Protein AF-A0A225UNI3-F1 (afdb_monomer)

Radius of gyration: 50.31 Å; Cα contacts (8 Å, |Δi|>4): 43; chains: 1; bounding box: 111×48×131 Å

Sequence (234 aa):
GHGGLEVLLCFESLDTADLQDLNTFMGGDVADCLPTLRQCVAPTTLAAEVNSIVGQRELAALLSQFPLDRLAERMINSLSFIHRLLAKVRHLQAASVAESNGTLSSETLVARDNFDTMRREWTAMCRHWSQRVRTLKQDRIDSEDFLRQGHRDAEARHQARVTELTDQVAQLQAQLRDSEAVRQAAERRAEERVFDVNALVDFLMGNKPKINVMFNWMCLAALLHHFAKGTPIL

pLDDT: mean 71.0, std 16.94, range [28.78, 98.69]

Foldseek 3Di:
DPDDPPPDDPPVQQDPVLLVLVCVLLVHHCCLLPVPPPDPQPPVRLVVQCPDPVNVVVVVVVCVVPPPVRVVVVVSVVVVLSVVLSVLSVVLVVVVVVCVVDDDDPVSVVSVVVSVVSSVVVVVVSVVVSVVVVVVVVVVVVVVVVVVVVVVVVVVVVVVVVVVVVVVVVVVVVVVVVVVVVVVVVVVVVVVVQDDLVVVVCVVVVDDDPDPCVVVVVVVSVVVVCVSVVHDDD

Secondary structure (DSSP, 8-state):
----TTSS-------HHHHHHHHHHHTS-GGGTS--------HHHHHHHHTSHHHHHHHHHHHTTS-HHHHHHHHHHHHHHHHHHHHHHHHHHHHHHHHTTSPPPHHHHHHHHHHHHHHHHHHHHHHHHHHHHHHHHHHHHHHHHHHHHHHHHHHHHHHHHHHHHHHHHHHHHHHHHHHHHHHHHHHHHHHHHS--HHHHHHHHHHS---SS-HHHHHHHHHHHHHHHTTPPP-

Solvent-accessible surface area (backbone atoms only — not comparable to full-atom values): 13576 Å² total; per-residue (Å²): 132,84,76,62,96,83,74,81,79,79,67,90,66,81,48,77,64,56,52,47,53,49,24,66,74,66,74,48,76,49,60,79,65,47,76,64,79,82,58,82,61,54,70,72,57,45,51,53,42,49,70,31,74,66,34,42,51,50,51,50,60,48,43,74,76,32,53,68,71,60,41,52,50,50,51,51,53,52,48,58,46,51,52,54,50,51,54,48,51,55,50,51,53,55,49,50,67,62,37,75,82,56,85,82,52,73,67,58,53,54,55,49,53,56,47,54,50,51,51,52,52,51,52,52,50,38,54,51,50,56,50,50,52,53,51,53,55,46,54,48,51,55,51,53,50,50,52,54,48,54,48,53,55,49,50,52,53,51,52,52,50,52,51,52,51,49,52,51,51,54,50,52,53,49,52,50,51,53,52,48,52,52,49,52,54,51,49,53,55,48,59,74,64,54,77,56,63,63,63,50,51,49,54,60,65,69,53,76,68,103,60,100,49,74,72,60,50,57,53,50,52,52,53,50,53,30,60,76,67,74,47,86,88,130

Structure (mmCIF, N/CA/C/O backbone):
data_AF-A0A225UNI3-F1
#
_entry.id   AF-A0A225UNI3-F1
#
loop_
_atom_site.group_PDB
_atom_site.id
_atom_site.type_symbol
_atom_site.label_atom_id
_atom_site.label_alt_id
_atom_site.label_comp_id
_atom_site.label_asym_id
_atom_site.label_entity_id
_atom_site.label_seq_id
_atom_site.pdbx_PDB_ins_code
_atom_site.Cartn_x
_atom_site.Cartn_y
_atom_site.Cartn_z
_atom_site.occupancy
_atom_site.B_iso_or_equiv
_atom_site.auth_seq_id
_atom_site.auth_comp_id
_atom_site.auth_asym_id
_atom_site.auth_atom_id
_atom_site.pdbx_PDB_model_num
ATOM 1 N N . GLY A 1 1 ? 14.589 -33.361 -22.576 1.00 30.33 1 GLY A N 1
ATOM 2 C CA . GLY A 1 1 ? 15.541 -33.274 -21.458 1.00 30.33 1 GLY A CA 1
ATOM 3 C C . GLY A 1 1 ? 15.977 -31.839 -21.349 1.00 30.33 1 GLY A C 1
ATOM 4 O O . GLY A 1 1 ? 16.651 -31.367 -22.251 1.00 30.33 1 GLY A O 1
ATOM 5 N N . HIS A 1 2 ? 15.505 -31.128 -20.330 1.00 28.78 2 HIS A N 1
ATOM 6 C CA . HIS A 1 2 ? 15.922 -29.753 -20.083 1.00 28.78 2 HIS A CA 1
ATOM 7 C C . HIS A 1 2 ? 17.318 -29.807 -19.464 1.00 28.78 2 HIS A C 1
ATOM 9 O O . HIS A 1 2 ? 17.470 -30.262 -18.332 1.00 28.78 2 HIS A O 1
ATOM 15 N N . GLY A 1 3 ? 18.330 -29.451 -20.259 1.00 29.36 3 GLY A N 1
ATOM 16 C CA . GLY A 1 3 ? 19.691 -29.248 -19.773 1.00 29.36 3 GLY A CA 1
ATOM 17 C C . GLY A 1 3 ? 19.662 -28.256 -18.616 1.00 29.36 3 GLY A C 1
ATOM 18 O O . GLY A 1 3 ? 18.930 -27.268 -18.675 1.00 29.36 3 GLY A O 1
ATOM 19 N N . GLY A 1 4 ? 20.379 -28.595 -17.547 1.00 29.36 4 GLY A N 1
ATOM 20 C CA . GLY A 1 4 ? 20.319 -27.912 -16.264 1.00 29.36 4 GLY A CA 1
ATOM 21 C C . GLY A 1 4 ? 20.526 -26.401 -16.353 1.00 29.36 4 GLY A C 1
ATOM 22 O O . GLY A 1 4 ? 21.150 -25.881 -17.279 1.00 29.36 4 GLY A O 1
ATOM 23 N N . LEU A 1 5 ? 20.037 -25.720 -15.316 1.00 35.59 5 LEU A N 1
ATOM 24 C CA . LEU A 1 5 ? 20.175 -24.287 -15.009 1.00 35.59 5 LEU A CA 1
ATOM 25 C C . LEU A 1 5 ? 21.627 -23.756 -14.979 1.00 35.59 5 LEU A C 1
ATOM 27 O O . LEU A 1 5 ? 21.852 -22.596 -14.658 1.00 35.59 5 LEU A O 1
ATOM 31 N N . GLU A 1 6 ? 22.602 -24.589 -15.327 1.00 35.09 6 GLU A N 1
ATOM 32 C CA . GLU A 1 6 ? 24.033 -24.306 -15.327 1.00 35.09 6 GLU A CA 1
ATOM 33 C C . GLU A 1 6 ? 24.541 -23.824 -16.697 1.00 35.09 6 GLU A C 1
ATOM 35 O O . GLU A 1 6 ? 25.665 -23.341 -16.786 1.00 35.09 6 GLU A O 1
ATOM 40 N N . VAL A 1 7 ? 23.743 -23.932 -17.774 1.00 36.75 7 VAL A N 1
ATOM 41 C CA . VAL A 1 7 ? 24.274 -23.750 -19.138 1.00 36.75 7 VAL A CA 1
ATOM 42 C C . VAL A 1 7 ? 24.189 -22.328 -19.701 1.00 36.75 7 VAL A C 1
ATOM 44 O O . VAL A 1 7 ? 25.126 -21.947 -20.386 1.00 36.75 7 VAL A O 1
ATOM 47 N N . LEU A 1 8 ? 23.181 -21.489 -19.446 1.00 35.78 8 LEU A N 1
ATOM 48 C CA . LEU A 1 8 ? 23.119 -20.172 -20.117 1.00 35.78 8 LEU A CA 1
ATOM 49 C C . LEU A 1 8 ? 22.333 -19.126 -19.315 1.00 35.78 8 LEU A C 1
ATOM 51 O O . LEU A 1 8 ? 21.212 -18.775 -19.664 1.00 35.78 8 LEU A O 1
ATOM 55 N N . LEU A 1 9 ? 22.940 -18.581 -18.263 1.00 38.72 9 LEU A N 1
ATOM 56 C CA . LEU A 1 9 ? 22.602 -17.238 -17.771 1.00 38.72 9 LEU A CA 1
ATOM 57 C C . LEU A 1 9 ? 23.881 -16.425 -17.533 1.00 38.72 9 LEU A C 1
ATOM 59 O O . LEU A 1 9 ? 24.021 -15.707 -16.549 1.00 38.72 9 LEU A O 1
ATOM 63 N N . CYS A 1 10 ? 24.815 -16.485 -18.484 1.00 36.78 10 CYS A N 1
ATOM 64 C CA . CYS A 1 10 ? 25.593 -15.291 -18.783 1.00 36.78 10 CYS A CA 1
ATOM 65 C C . CYS A 1 10 ? 24.626 -14.333 -19.482 1.00 36.78 10 CYS A C 1
ATOM 67 O O . CYS A 1 10 ? 24.511 -14.352 -20.705 1.00 36.78 10 CYS A O 1
ATOM 69 N N . PHE A 1 11 ? 23.870 -13.542 -18.712 1.00 45.66 11 PHE A N 1
ATOM 70 C CA . PHE A 1 11 ? 23.347 -12.297 -19.266 1.00 45.66 11 PHE A CA 1
ATOM 71 C C . PHE A 1 11 ? 24.551 -11.583 -19.878 1.00 45.66 11 PHE A C 1
ATOM 73 O O . PHE A 1 11 ? 25.549 -11.396 -19.183 1.00 45.66 11 PHE A O 1
ATOM 80 N N . GLU A 1 12 ? 24.491 -11.281 -21.174 1.00 53.69 12 GLU A N 1
ATOM 81 C CA . GLU A 1 12 ? 25.468 -10.431 -21.853 1.00 53.69 12 GLU A CA 1
ATOM 82 C C . GLU A 1 12 ? 25.653 -9.172 -20.985 1.00 53.69 12 GLU A C 1
ATOM 84 O O . GLU A 1 12 ? 24.776 -8.327 -20.873 1.00 53.69 12 GLU A O 1
ATOM 89 N N . SER A 1 13 ? 26.733 -9.093 -20.220 1.00 59.16 13 SER A N 1
ATOM 90 C CA . SER A 1 13 ? 26.951 -7.978 -19.305 1.00 59.16 13 SER A CA 1
ATOM 91 C C . SER A 1 13 ? 27.827 -6.960 -20.004 1.00 59.16 13 SER A C 1
ATOM 93 O O . SER A 1 13 ? 28.814 -7.351 -20.622 1.00 59.16 13 SER A O 1
ATOM 95 N N . LEU A 1 14 ? 27.515 -5.677 -19.846 1.00 64.25 14 LEU A N 1
ATOM 96 C CA . LEU A 1 14 ? 28.430 -4.616 -20.255 1.00 64.25 14 LEU A CA 1
ATOM 97 C C . LEU A 1 14 ? 29.716 -4.749 -19.440 1.00 64.25 14 LEU A C 1
ATOM 99 O O . LEU A 1 14 ? 29.670 -4.750 -18.203 1.00 64.25 14 LEU A O 1
ATOM 103 N N . ASP A 1 15 ? 30.846 -4.879 -20.125 1.00 70.19 15 ASP A N 1
ATOM 104 C CA . ASP A 1 15 ? 32.136 -4.901 -19.456 1.00 70.19 15 ASP A CA 1
ATOM 105 C C . ASP A 1 15 ? 32.553 -3.485 -19.006 1.00 70.19 15 ASP A C 1
ATOM 107 O O . ASP A 1 15 ? 31.877 -2.476 -19.241 1.00 70.19 15 ASP A O 1
ATOM 111 N N . THR A 1 16 ? 33.669 -3.386 -18.285 1.00 71.06 16 THR A N 1
ATOM 112 C CA . THR A 1 16 ? 34.148 -2.095 -17.770 1.00 71.06 16 THR A CA 1
ATOM 113 C C . THR A 1 16 ? 34.483 -1.109 -18.896 1.00 71.06 16 THR A C 1
ATOM 115 O O . THR A 1 16 ? 34.335 0.097 -18.698 1.00 71.06 16 THR A O 1
ATOM 118 N N . ALA A 1 17 ? 34.907 -1.600 -20.064 1.00 76.69 17 ALA A N 1
ATOM 119 C CA . ALA A 1 17 ? 35.222 -0.771 -21.223 1.00 76.69 17 ALA A CA 1
ATOM 120 C C . ALA A 1 17 ? 33.943 -0.282 -21.920 1.00 76.69 17 ALA A C 1
ATOM 122 O O . ALA A 1 17 ? 33.843 0.896 -22.247 1.00 76.69 17 ALA A O 1
ATOM 123 N N . ASP A 1 18 ? 32.929 -1.136 -22.057 1.00 74.12 18 ASP A N 1
ATOM 124 C CA . ASP A 1 18 ? 31.602 -0.784 -22.559 1.00 74.12 18 ASP A CA 1
ATOM 125 C C . ASP A 1 18 ? 30.946 0.301 -21.702 1.00 74.12 18 ASP A C 1
ATOM 127 O O . ASP A 1 18 ? 30.394 1.271 -22.225 1.00 74.12 18 ASP A O 1
ATOM 131 N N . LEU A 1 19 ? 31.048 0.178 -20.373 1.00 71.81 19 LEU A N 1
ATOM 132 C CA . LEU A 1 19 ? 30.545 1.184 -19.437 1.00 71.81 19 LEU A CA 1
ATOM 133 C C . LEU A 1 19 ? 31.292 2.516 -19.572 1.00 71.81 19 LEU A C 1
ATOM 135 O O . LEU A 1 19 ? 30.667 3.574 -19.498 1.00 71.81 19 LEU A O 1
ATOM 139 N N . GLN A 1 20 ? 32.610 2.482 -19.774 1.00 73.69 20 GLN A N 1
ATOM 140 C CA . GLN A 1 20 ? 33.424 3.685 -19.943 1.00 73.69 20 GLN A CA 1
ATOM 141 C C . GLN A 1 20 ? 33.125 4.390 -21.273 1.00 73.69 20 GLN A C 1
ATOM 143 O O . GLN A 1 20 ? 32.928 5.605 -21.280 1.00 73.69 20 GLN A O 1
ATOM 148 N N . ASP A 1 21 ? 33.000 3.635 -22.365 1.00 75.19 21 ASP A N 1
ATOM 149 C CA . ASP A 1 21 ? 32.628 4.151 -23.685 1.00 75.19 21 ASP A CA 1
ATOM 150 C C . ASP A 1 21 ? 31.225 4.765 -23.669 1.00 75.19 21 ASP A C 1
ATOM 152 O O . ASP A 1 21 ? 30.998 5.829 -24.250 1.00 75.19 21 ASP A O 1
ATOM 156 N N . LEU A 1 22 ? 30.291 4.141 -22.944 1.00 71.38 22 LEU A N 1
ATOM 157 C CA . LEU A 1 22 ? 28.949 4.676 -22.731 1.00 71.38 22 LEU A CA 1
ATOM 158 C C . LEU A 1 22 ? 28.993 5.988 -21.932 1.00 71.38 22 LEU A C 1
ATOM 160 O O . LEU A 1 22 ? 28.273 6.927 -22.268 1.00 71.38 22 LEU A O 1
ATOM 164 N N . ASN A 1 23 ? 29.869 6.087 -20.928 1.00 72.19 23 ASN A N 1
ATOM 165 C CA . ASN A 1 23 ? 30.081 7.300 -20.131 1.00 72.19 23 ASN A CA 1
ATOM 166 C C . ASN A 1 23 ? 30.616 8.459 -20.974 1.00 72.19 23 ASN A C 1
ATOM 168 O O . ASN A 1 23 ? 30.099 9.578 -20.940 1.00 72.19 23 ASN A O 1
ATOM 172 N N . THR A 1 24 ? 31.634 8.172 -21.783 1.00 74.69 24 THR A N 1
ATOM 173 C CA . THR A 1 24 ? 32.223 9.135 -22.713 1.00 74.69 24 THR A CA 1
ATOM 174 C C . THR A 1 24 ? 31.218 9.558 -23.785 1.00 74.69 24 THR A C 1
ATOM 176 O O . THR A 1 24 ? 31.137 10.739 -24.118 1.00 74.69 24 THR A O 1
ATOM 179 N N . PHE A 1 25 ? 30.404 8.629 -24.288 1.00 67.19 25 PHE A N 1
ATOM 180 C CA . PHE A 1 25 ? 29.351 8.909 -25.265 1.00 67.19 25 PHE A CA 1
ATOM 181 C C . PHE A 1 25 ? 28.219 9.786 -24.706 1.00 67.19 25 PHE A C 1
ATOM 183 O O . PHE A 1 25 ? 27.704 10.662 -25.409 1.00 67.19 25 PHE A O 1
ATOM 190 N N . MET A 1 26 ? 27.840 9.558 -23.449 1.00 65.06 26 MET A N 1
ATOM 191 C CA . MET A 1 26 ? 26.747 10.259 -22.771 1.00 65.06 26 MET A CA 1
ATOM 192 C C . MET A 1 26 ? 27.164 11.618 -22.191 1.00 65.06 26 MET A C 1
ATOM 194 O O . MET A 1 26 ? 26.296 12.414 -21.839 1.00 65.06 26 MET A O 1
ATOM 198 N N . GLY A 1 27 ? 28.467 11.916 -22.129 1.00 63.09 27 GLY A N 1
ATOM 199 C CA . GLY A 1 27 ? 28.981 13.200 -21.642 1.00 63.09 27 GLY A CA 1
ATOM 200 C C . GLY A 1 27 ? 28.747 13.441 -20.145 1.00 63.09 27 GLY A C 1
ATOM 201 O O . GLY A 1 27 ? 28.693 14.592 -19.718 1.00 63.09 27 GLY A O 1
ATOM 202 N N . GLY A 1 28 ? 28.578 12.378 -19.355 1.00 63.72 28 GLY A N 1
ATOM 203 C CA . GLY A 1 28 ? 28.261 12.423 -17.925 1.00 63.72 28 GLY A CA 1
ATOM 204 C C . GLY A 1 28 ? 28.052 11.019 -17.353 1.00 63.72 28 GLY A C 1
ATOM 205 O O . GLY A 1 28 ? 28.033 10.062 -18.122 1.00 63.72 28 GLY A O 1
ATOM 206 N N . ASP A 1 29 ? 27.904 10.907 -16.026 1.00 59.94 29 ASP A N 1
ATOM 207 C CA . ASP A 1 29 ? 27.851 9.622 -15.316 1.00 59.94 29 ASP A CA 1
ATOM 208 C C . ASP A 1 29 ? 26.590 8.806 -15.659 1.00 59.94 29 ASP A C 1
ATOM 210 O O . ASP A 1 29 ? 25.472 9.107 -15.239 1.00 59.94 29 ASP A O 1
ATOM 214 N N . VAL A 1 30 ? 26.765 7.740 -16.437 1.00 55.78 30 VAL A N 1
ATOM 215 C CA . VAL A 1 30 ? 25.697 6.808 -16.831 1.00 55.78 30 VAL A CA 1
ATOM 216 C C . VAL A 1 30 ? 25.140 6.041 -15.631 1.00 55.78 30 VAL A C 1
ATOM 218 O O . VAL A 1 30 ? 24.027 5.512 -15.719 1.00 55.78 30 VAL A O 1
ATOM 221 N N . ALA A 1 31 ? 25.854 6.022 -14.500 1.00 55.59 31 ALA A N 1
ATOM 222 C CA . ALA A 1 31 ? 25.385 5.418 -13.256 1.00 55.59 31 ALA A CA 1
ATOM 223 C C . ALA A 1 31 ? 24.031 5.982 -12.780 1.00 55.59 31 ALA A C 1
ATOM 225 O O . ALA A 1 31 ? 23.263 5.260 -12.145 1.00 55.59 31 ALA A O 1
ATOM 226 N N . ASP A 1 32 ? 23.691 7.222 -13.152 1.00 53.34 32 ASP A N 1
ATOM 227 C CA . ASP A 1 32 ? 22.400 7.843 -12.827 1.00 53.34 32 ASP A CA 1
ATOM 228 C C . ASP A 1 32 ? 21.232 7.319 -13.688 1.00 53.34 32 ASP A C 1
ATOM 230 O O . ASP A 1 32 ? 20.067 7.363 -13.278 1.00 53.34 32 ASP A O 1
ATOM 234 N N . CYS A 1 33 ? 21.522 6.836 -14.902 1.00 49.28 33 CYS A N 1
ATOM 235 C CA . CYS A 1 33 ? 20.527 6.358 -15.873 1.00 49.28 33 CYS A CA 1
ATOM 236 C C . CYS A 1 33 ? 20.364 4.835 -15.848 1.00 49.28 33 CYS A C 1
ATOM 238 O O . CYS A 1 33 ? 19.272 4.318 -16.081 1.00 49.28 33 CYS A O 1
ATOM 240 N N . LEU A 1 34 ? 21.453 4.126 -15.566 1.00 53.03 34 LEU A N 1
ATOM 241 C CA . LEU A 1 34 ? 21.487 2.692 -15.347 1.00 53.03 34 LEU A CA 1
ATOM 242 C C . LEU A 1 34 ? 21.851 2.497 -13.880 1.00 53.03 34 LEU A C 1
ATOM 244 O O . LEU A 1 34 ? 23.045 2.394 -13.592 1.00 53.03 34 LEU A O 1
ATOM 248 N N . PRO A 1 35 ? 20.874 2.481 -12.950 1.00 46.22 35 PRO A N 1
ATOM 249 C CA . PRO A 1 35 ? 21.168 2.171 -11.562 1.00 46.22 35 PRO A CA 1
ATOM 250 C C . PRO A 1 35 ? 21.785 0.773 -11.532 1.00 46.22 35 PRO A C 1
ATOM 252 O O . PRO A 1 35 ? 21.105 -0.233 -11.691 1.00 46.22 35 PRO A O 1
ATOM 255 N N . THR A 1 36 ? 23.110 0.758 -11.441 1.00 46.31 36 THR A N 1
ATOM 256 C CA . THR A 1 36 ? 23.980 -0.364 -11.128 1.00 46.31 36 THR A CA 1
ATOM 257 C C . THR A 1 36 ? 23.528 -1.708 -11.727 1.00 46.31 36 THR A C 1
ATOM 259 O O . THR A 1 36 ? 23.331 -2.675 -11.007 1.00 46.31 36 THR A O 1
ATOM 262 N N . LEU A 1 37 ? 23.543 -1.838 -13.065 1.00 42.25 37 LEU A N 1
ATOM 263 C CA . LEU A 1 37 ? 23.841 -3.142 -13.714 1.00 42.25 37 LEU A CA 1
ATOM 264 C C . LEU A 1 37 ? 25.249 -3.658 -13.334 1.00 42.25 37 LEU A C 1
ATOM 266 O O . LEU A 1 37 ? 25.676 -4.745 -13.714 1.00 42.25 37 LEU A O 1
ATOM 270 N N . ARG A 1 38 ? 25.993 -2.839 -12.589 1.00 39.34 38 ARG A N 1
ATOM 271 C CA . ARG A 1 38 ? 27.353 -3.018 -12.115 1.00 39.34 38 ARG A CA 1
ATOM 272 C C . ARG A 1 38 ? 27.404 -3.957 -10.911 1.00 39.34 38 ARG A C 1
ATOM 274 O O . ARG A 1 38 ? 27.794 -3.561 -9.824 1.00 39.34 38 ARG A O 1
ATOM 281 N N . GLN A 1 39 ? 26.985 -5.188 -11.140 1.00 43.06 39 GLN A N 1
ATOM 282 C CA . GLN A 1 39 ? 27.514 -6.422 -10.569 1.00 43.06 39 GLN A CA 1
ATOM 283 C C . GLN A 1 39 ? 26.499 -7.487 -10.940 1.00 43.06 39 GLN A C 1
ATOM 285 O O . GLN A 1 39 ? 25.369 -7.470 -10.460 1.00 43.06 39 GLN A O 1
ATOM 290 N N . CYS A 1 40 ? 26.904 -8.413 -11.805 1.00 42.22 40 CYS A N 1
ATOM 291 C CA . CYS A 1 40 ? 26.230 -9.694 -11.891 1.00 42.22 40 CYS A CA 1
ATOM 292 C C . CYS A 1 40 ? 26.293 -10.273 -10.472 1.00 42.22 40 CYS A C 1
ATOM 294 O O . CYS A 1 40 ? 27.359 -10.692 -10.014 1.00 42.22 40 CYS A O 1
ATOM 296 N N . VAL A 1 41 ? 25.199 -10.130 -9.721 1.00 44.34 41 VAL A N 1
ATOM 297 C CA . VAL A 1 41 ? 25.103 -10.613 -8.350 1.00 44.34 41 VAL A CA 1
ATOM 298 C C . VAL A 1 41 ? 25.393 -12.104 -8.434 1.00 44.34 41 VAL A C 1
ATOM 300 O O . VAL A 1 41 ? 24.766 -12.803 -9.232 1.00 44.34 41 VAL A O 1
ATOM 303 N N . ALA A 1 42 ? 26.388 -12.581 -7.678 1.00 48.00 42 ALA A N 1
ATOM 304 C CA . ALA A 1 42 ? 26.739 -13.996 -7.686 1.00 48.00 42 ALA A CA 1
ATOM 305 C C . ALA A 1 42 ? 25.447 -14.827 -7.527 1.00 48.00 42 ALA A C 1
ATOM 307 O O . ALA A 1 42 ? 24.600 -14.445 -6.712 1.00 48.00 42 ALA A O 1
ATOM 308 N N . PRO A 1 43 ? 25.258 -15.927 -8.280 1.00 49.28 43 PRO A N 1
ATOM 309 C CA . PRO A 1 43 ? 23.978 -16.643 -8.334 1.00 49.28 43 PRO A CA 1
ATOM 310 C C . PRO A 1 43 ? 23.405 -16.998 -6.953 1.00 49.28 43 PRO A C 1
ATOM 312 O O . PRO A 1 43 ? 22.195 -16.986 -6.744 1.00 49.28 43 PRO A O 1
ATOM 315 N N . THR A 1 44 ? 24.287 -17.253 -5.985 1.00 51.25 44 THR A N 1
ATOM 316 C CA . THR A 1 44 ? 23.972 -17.528 -4.579 1.00 51.25 44 THR A CA 1
ATOM 317 C C . THR A 1 44 ? 23.381 -16.332 -3.829 1.00 51.25 44 THR A C 1
ATOM 319 O O . THR A 1 44 ? 22.473 -16.512 -3.019 1.00 51.25 44 THR A O 1
ATOM 322 N N . THR A 1 45 ? 23.841 -15.116 -4.107 1.00 58.75 45 THR A N 1
ATOM 323 C CA . THR A 1 45 ? 23.360 -13.885 -3.467 1.00 58.75 45 THR A CA 1
ATOM 324 C C . THR A 1 45 ? 22.030 -13.433 -4.075 1.00 58.75 45 THR A C 1
ATOM 326 O O . THR A 1 45 ? 21.125 -13.051 -3.338 1.00 58.75 45 THR A O 1
ATOM 329 N N . LEU A 1 46 ? 21.857 -13.590 -5.394 1.00 58.41 46 LEU A N 1
ATOM 330 C CA . LEU A 1 46 ? 20.595 -13.280 -6.074 1.00 58.41 46 LEU A CA 1
ATOM 331 C C . LEU A 1 46 ? 19.488 -14.246 -5.641 1.00 58.41 46 LEU A C 1
ATOM 333 O O . LEU A 1 46 ? 18.372 -13.822 -5.366 1.00 58.41 46 LEU A O 1
ATOM 337 N N . ALA A 1 47 ? 19.796 -15.541 -5.530 1.00 63.50 47 ALA A N 1
ATOM 338 C CA . ALA A 1 47 ? 18.846 -16.523 -5.020 1.00 63.50 47 ALA A CA 1
ATOM 339 C C . ALA A 1 47 ? 18.420 -16.200 -3.579 1.00 63.50 47 ALA A C 1
ATOM 341 O O . ALA A 1 47 ? 17.240 -16.304 -3.258 1.00 63.50 47 ALA A O 1
ATOM 342 N N . ALA A 1 48 ? 19.342 -15.778 -2.710 1.00 69.94 48 ALA A N 1
ATOM 343 C CA . ALA A 1 48 ? 19.004 -15.366 -1.348 1.00 69.94 48 ALA A CA 1
ATOM 344 C C . ALA A 1 48 ? 18.107 -14.114 -1.322 1.00 69.94 48 ALA A C 1
ATOM 346 O O . ALA A 1 48 ? 17.150 -14.054 -0.551 1.00 69.94 48 ALA A O 1
ATOM 347 N N . GLU A 1 49 ? 18.375 -13.144 -2.194 1.00 65.12 49 GLU A N 1
ATOM 348 C CA . GLU A 1 49 ? 17.614 -11.898 -2.295 1.00 65.12 49 GLU A CA 1
ATOM 349 C C . GLU A 1 49 ? 16.208 -12.129 -2.865 1.00 65.12 49 GLU A C 1
ATOM 351 O O . GLU A 1 49 ? 15.226 -11.702 -2.259 1.00 65.12 49 GLU A O 1
ATOM 356 N N . VAL A 1 50 ? 16.086 -12.914 -3.941 1.00 70.31 50 VAL A N 1
ATOM 357 C CA . VAL A 1 50 ? 14.806 -13.343 -4.535 1.00 70.31 50 VAL A CA 1
ATOM 358 C C . VAL A 1 50 ? 13.982 -14.201 -3.576 1.00 70.31 50 VAL A C 1
ATOM 360 O O . VAL A 1 50 ? 12.759 -14.140 -3.612 1.00 70.31 50 VAL A O 1
ATOM 363 N N . ASN A 1 51 ? 14.621 -14.976 -2.698 1.00 75.75 51 ASN A N 1
ATOM 364 C CA . ASN A 1 51 ? 13.927 -15.761 -1.675 1.00 75.75 51 ASN A CA 1
ATOM 365 C C . ASN A 1 51 ? 13.553 -14.949 -0.423 1.00 75.75 51 ASN A C 1
ATOM 367 O O . ASN A 1 51 ? 12.847 -15.460 0.446 1.00 75.75 51 ASN A O 1
ATOM 371 N N . SER A 1 52 ? 13.988 -13.692 -0.312 1.00 77.69 52 SER A N 1
ATOM 372 C CA . SER A 1 52 ? 13.539 -12.799 0.756 1.00 77.69 52 SER A CA 1
ATOM 373 C C . SER A 1 52 ? 12.128 -12.275 0.473 1.00 77.69 52 SER A C 1
ATOM 375 O O . SER A 1 52 ? 11.748 -12.066 -0.676 1.00 77.69 52 SER A O 1
ATOM 377 N N . ILE A 1 53 ? 11.352 -11.985 1.521 1.00 73.19 53 ILE A N 1
ATOM 378 C CA . ILE A 1 53 ? 9.995 -11.415 1.381 1.00 73.19 53 ILE A CA 1
ATOM 379 C C . ILE A 1 53 ? 10.023 -10.105 0.574 1.00 73.19 53 ILE A C 1
ATOM 381 O O . ILE A 1 53 ? 9.110 -9.827 -0.205 1.00 73.19 53 ILE A O 1
ATOM 385 N N . VAL A 1 54 ? 11.082 -9.306 0.736 1.00 64.44 54 VAL A N 1
ATOM 386 C CA . VAL A 1 54 ? 11.272 -8.055 -0.008 1.00 64.44 54 VAL A CA 1
ATOM 387 C C . VAL A 1 54 ? 11.525 -8.348 -1.486 1.00 64.44 54 VAL A C 1
ATOM 389 O O . VAL A 1 54 ? 10.801 -7.824 -2.327 1.00 64.44 54 VAL A O 1
ATOM 392 N N . GLY A 1 55 ? 12.464 -9.241 -1.805 1.00 68.19 55 GLY A N 1
ATOM 393 C CA . GLY A 1 55 ? 12.769 -9.609 -3.188 1.00 68.19 55 GLY A CA 1
ATOM 394 C C . GLY A 1 55 ? 11.602 -10.290 -3.903 1.00 68.19 55 GLY A C 1
ATOM 395 O O . GLY A 1 55 ? 11.331 -9.961 -5.053 1.00 68.19 55 GLY A O 1
ATOM 396 N N . GLN A 1 56 ? 10.834 -11.149 -3.221 1.00 75.50 56 GLN A N 1
ATOM 397 C CA . GLN A 1 56 ? 9.609 -11.746 -3.772 1.00 75.50 56 GLN A CA 1
ATOM 398 C C . GLN A 1 56 ? 8.547 -10.689 -4.089 1.00 75.50 56 GLN A C 1
ATOM 400 O O . GLN A 1 56 ? 7.911 -10.743 -5.143 1.00 75.50 56 GLN A O 1
ATOM 405 N N . ARG A 1 57 ? 8.363 -9.705 -3.198 1.00 72.31 57 ARG A N 1
ATOM 406 C CA . ARG A 1 57 ? 7.427 -8.592 -3.410 1.00 72.31 57 ARG A CA 1
ATOM 407 C C . ARG A 1 57 ? 7.864 -7.713 -4.582 1.00 72.31 57 ARG A C 1
ATOM 409 O O . ARG A 1 57 ? 7.017 -7.300 -5.371 1.00 72.31 57 ARG A O 1
ATOM 416 N N . GLU A 1 58 ? 9.160 -7.443 -4.715 1.00 67.06 58 GLU A N 1
ATOM 417 C CA . GLU A 1 58 ? 9.703 -6.658 -5.828 1.00 67.06 58 GLU A CA 1
ATOM 418 C C . GLU A 1 58 ? 9.597 -7.395 -7.165 1.00 67.06 58 GLU A C 1
ATOM 420 O O . GLU A 1 58 ? 9.128 -6.814 -8.146 1.00 67.06 58 GLU A O 1
ATOM 425 N N . LEU A 1 59 ? 9.913 -8.691 -7.197 1.00 69.56 59 LEU A N 1
ATOM 426 C CA . LEU A 1 59 ? 9.694 -9.537 -8.370 1.00 69.56 59 LEU A CA 1
ATOM 427 C C . LEU A 1 59 ? 8.221 -9.559 -8.775 1.00 69.56 59 LEU A C 1
ATOM 429 O O . LEU A 1 59 ? 7.907 -9.347 -9.941 1.00 69.56 59 LEU A O 1
ATOM 433 N N . ALA A 1 60 ? 7.304 -9.741 -7.825 1.00 71.12 60 ALA A N 1
ATOM 434 C CA . ALA A 1 60 ? 5.873 -9.713 -8.107 1.00 71.12 60 ALA A CA 1
ATOM 435 C C . ALA A 1 60 ? 5.408 -8.350 -8.661 1.00 71.12 60 ALA A C 1
ATOM 437 O O . ALA A 1 60 ? 4.588 -8.307 -9.577 1.00 71.12 60 ALA A O 1
ATOM 438 N N . ALA A 1 61 ? 5.950 -7.238 -8.152 1.00 68.31 61 ALA A N 1
ATOM 439 C CA . ALA A 1 61 ? 5.636 -5.888 -8.626 1.00 68.31 61 ALA A CA 1
ATOM 440 C C . ALA A 1 61 ? 6.212 -5.571 -10.020 1.00 68.31 61 ALA A C 1
ATOM 442 O O . ALA A 1 61 ? 5.645 -4.759 -10.756 1.00 68.31 61 ALA A O 1
ATOM 443 N N . LEU A 1 62 ? 7.332 -6.196 -10.390 1.00 61.72 62 LEU A N 1
ATOM 444 C CA . LEU A 1 62 ? 7.887 -6.124 -11.741 1.00 61.72 62 LEU A CA 1
ATOM 445 C C . LEU A 1 62 ? 7.080 -6.988 -12.712 1.00 61.72 62 LEU A C 1
ATOM 447 O O . LEU A 1 62 ? 6.710 -6.520 -13.789 1.00 61.72 62 LEU A O 1
ATOM 451 N N . LEU A 1 63 ? 6.750 -8.216 -12.308 1.00 66.81 63 LEU A N 1
ATOM 452 C CA . LEU A 1 63 ? 6.006 -9.168 -13.133 1.00 66.81 63 LEU A CA 1
ATOM 453 C C . LEU A 1 63 ? 4.546 -8.768 -13.355 1.00 66.81 63 LEU A C 1
ATOM 455 O O . LEU A 1 63 ? 3.969 -9.107 -14.386 1.00 66.81 63 LEU A O 1
ATOM 459 N N . SER A 1 64 ? 3.956 -8.002 -12.436 1.00 67.31 64 SER A N 1
ATOM 460 C CA . SER A 1 64 ? 2.625 -7.420 -12.632 1.00 67.31 64 SER A CA 1
ATOM 461 C C . SER A 1 64 ? 2.598 -6.349 -13.728 1.00 67.31 64 SER A C 1
ATOM 463 O O . SER A 1 64 ? 1.551 -6.115 -14.327 1.00 67.31 64 SER A O 1
ATOM 465 N N . GLN A 1 65 ? 3.739 -5.715 -14.014 1.00 61.25 65 GLN A N 1
ATOM 466 C CA . GLN A 1 65 ? 3.871 -4.691 -15.055 1.00 61.25 65 GLN A CA 1
ATOM 467 C C . GLN A 1 65 ? 4.419 -5.255 -16.368 1.00 61.25 65 GLN A C 1
ATOM 469 O O . GLN A 1 65 ? 4.068 -4.767 -17.444 1.00 61.25 65 GLN A O 1
ATOM 474 N N . PHE A 1 66 ? 5.261 -6.286 -16.293 1.00 59.59 66 PHE A N 1
ATOM 475 C CA . PHE A 1 66 ? 5.864 -6.933 -17.450 1.00 59.59 66 PHE A CA 1
ATOM 476 C C . PHE A 1 66 ? 5.826 -8.452 -17.265 1.00 59.59 66 PHE A C 1
ATOM 478 O O . PHE A 1 66 ? 6.561 -8.967 -16.424 1.00 59.59 66 PHE A O 1
ATOM 485 N N . PRO A 1 67 ? 5.019 -9.193 -18.043 1.00 67.38 67 PRO A N 1
ATOM 486 C CA . PRO A 1 67 ? 5.073 -10.647 -17.987 1.00 67.38 67 PRO A CA 1
ATOM 487 C C . PRO A 1 67 ? 6.490 -11.129 -18.348 1.00 67.38 67 PRO A C 1
ATOM 489 O O . PRO A 1 67 ? 7.218 -10.462 -19.088 1.00 67.38 67 PRO A O 1
ATOM 492 N N . LEU A 1 68 ? 6.902 -12.243 -17.735 1.00 58.03 68 LEU A N 1
ATOM 493 C CA . LEU A 1 68 ? 8.297 -12.702 -17.650 1.00 58.03 68 LEU A CA 1
ATOM 494 C C . LEU A 1 68 ? 8.987 -12.802 -19.025 1.00 58.03 68 LEU A C 1
ATOM 496 O O . LEU A 1 68 ? 10.146 -12.422 -19.172 1.00 58.03 68 LEU A O 1
ATOM 500 N N . ASP A 1 69 ? 8.244 -13.265 -20.029 1.00 57.03 69 ASP A N 1
ATOM 501 C CA . ASP A 1 69 ? 8.642 -13.367 -21.433 1.00 57.03 69 ASP A CA 1
ATOM 502 C C . ASP A 1 69 ? 8.954 -11.992 -22.041 1.00 57.03 69 ASP A C 1
ATOM 504 O O . ASP A 1 69 ? 10.025 -11.787 -22.611 1.00 57.03 69 ASP A O 1
ATOM 508 N N . ARG A 1 70 ? 8.070 -11.012 -21.833 1.00 61.84 70 ARG A N 1
ATOM 509 C CA . ARG A 1 70 ? 8.230 -9.649 -22.362 1.00 61.84 70 ARG A CA 1
ATOM 510 C C . ARG A 1 70 ? 9.282 -8.838 -21.619 1.00 61.84 70 ARG A C 1
ATOM 512 O O . ARG A 1 70 ? 9.891 -7.950 -22.215 1.00 61.84 70 ARG A O 1
ATOM 519 N N . LEU A 1 71 ? 9.478 -9.100 -20.327 1.00 63.31 71 LEU A N 1
ATOM 520 C CA . LEU A 1 71 ? 10.526 -8.465 -19.528 1.00 63.31 71 LEU A CA 1
ATOM 521 C C . LEU A 1 71 ? 11.908 -8.932 -19.989 1.00 63.31 71 LEU A C 1
ATOM 523 O O . LEU A 1 71 ? 12.761 -8.098 -20.289 1.00 63.31 71 LEU A O 1
ATOM 527 N N . ALA A 1 72 ? 12.101 -10.250 -20.097 1.00 58.34 72 ALA A N 1
ATOM 528 C CA . ALA A 1 72 ? 13.349 -10.836 -20.570 1.00 58.34 72 ALA A CA 1
ATOM 529 C C . ALA A 1 72 ? 13.664 -10.387 -22.003 1.00 58.34 72 ALA A C 1
ATOM 531 O O . ALA A 1 72 ? 14.763 -9.902 -22.267 1.00 58.34 72 ALA A O 1
ATOM 532 N N . GLU A 1 73 ? 12.678 -10.447 -22.903 1.00 63.47 73 GLU A N 1
ATOM 533 C CA . GLU A 1 73 ? 12.814 -9.973 -24.281 1.00 63.47 73 GLU A CA 1
ATOM 534 C C . GLU A 1 73 ? 13.198 -8.489 -24.336 1.00 63.47 73 GLU A C 1
ATOM 536 O O . GLU A 1 73 ? 14.121 -8.112 -25.057 1.00 63.47 73 GLU A O 1
ATOM 541 N N . ARG A 1 74 ? 12.549 -7.626 -23.544 1.00 63.47 74 ARG A N 1
ATOM 542 C CA . ARG A 1 74 ? 12.900 -6.200 -23.494 1.00 63.47 74 ARG A CA 1
ATOM 543 C C . ARG A 1 74 ? 14.301 -5.950 -22.963 1.00 63.47 74 ARG A C 1
ATOM 545 O O . ARG A 1 74 ? 14.988 -5.086 -23.508 1.00 63.47 74 ARG A O 1
ATOM 552 N N . MET A 1 75 ? 14.717 -6.663 -21.920 1.00 63.75 75 MET A N 1
ATOM 553 C CA . MET A 1 75 ? 16.056 -6.511 -21.350 1.00 63.75 75 MET A CA 1
ATOM 554 C C . MET A 1 75 ? 17.126 -6.940 -22.353 1.00 63.75 75 MET A C 1
ATOM 556 O O . MET A 1 75 ? 18.053 -6.174 -22.604 1.00 63.75 75 MET A O 1
ATOM 560 N N . ILE A 1 76 ? 16.943 -8.099 -22.992 1.00 63.91 76 ILE A N 1
ATOM 561 C CA . ILE A 1 76 ? 17.837 -8.606 -24.040 1.00 63.91 76 ILE A CA 1
ATOM 562 C C . ILE A 1 76 ? 17.880 -7.625 -25.215 1.00 63.91 76 ILE A C 1
ATOM 564 O O . ILE A 1 76 ? 18.955 -7.200 -25.619 1.00 63.91 76 ILE A O 1
ATOM 568 N N . ASN A 1 77 ? 16.728 -7.170 -25.713 1.00 63.91 77 ASN A N 1
ATOM 569 C CA . ASN A 1 77 ? 16.675 -6.231 -26.834 1.00 63.91 77 ASN A CA 1
ATOM 570 C C . ASN A 1 77 ? 17.344 -4.885 -26.517 1.00 63.91 77 ASN A C 1
ATOM 572 O O . ASN A 1 77 ? 18.032 -4.329 -27.375 1.00 63.91 77 ASN A O 1
ATOM 576 N N . SER A 1 78 ? 17.175 -4.374 -25.294 1.00 64.62 78 SER A N 1
ATOM 577 C CA . SER A 1 78 ? 17.813 -3.128 -24.846 1.00 64.62 78 SER A CA 1
ATOM 578 C C . SER A 1 78 ? 19.329 -3.281 -24.763 1.00 64.62 78 SER A C 1
ATOM 580 O O . SER A 1 78 ? 20.072 -2.419 -25.216 1.00 64.62 78 SER A O 1
ATOM 582 N N . LEU A 1 79 ? 19.797 -4.409 -24.247 1.00 67.38 79 LEU A N 1
ATOM 583 C CA . LEU A 1 79 ? 21.211 -4.726 -24.112 1.00 67.38 79 LEU A CA 1
ATOM 584 C C . LEU A 1 79 ? 21.887 -4.959 -25.472 1.00 67.38 79 LEU A C 1
ATOM 586 O O . LEU A 1 79 ? 22.906 -4.340 -25.777 1.00 67.38 79 LEU A O 1
ATOM 590 N N . SER A 1 80 ? 21.259 -5.739 -26.355 1.00 67.88 80 SER A N 1
ATOM 591 C CA . SER A 1 80 ? 21.716 -5.912 -27.737 1.00 67.88 80 SER A CA 1
ATOM 592 C C . SER A 1 80 ? 21.681 -4.599 -28.530 1.00 67.88 80 SER A C 1
ATOM 594 O O . SER A 1 80 ? 22.418 -4.437 -29.505 1.00 67.88 80 SER A O 1
ATOM 596 N N . PHE A 1 81 ? 20.814 -3.651 -28.165 1.00 66.94 81 PHE A N 1
ATOM 597 C CA . PHE A 1 81 ? 20.840 -2.296 -28.716 1.00 66.94 81 PHE A CA 1
ATOM 598 C C . PHE A 1 81 ? 22.064 -1.512 -28.220 1.00 66.94 81 PHE A C 1
ATOM 600 O O . PHE A 1 81 ? 22.767 -0.933 -29.048 1.00 66.94 81 PHE A O 1
ATOM 607 N N . ILE A 1 82 ? 22.380 -1.561 -26.919 1.00 70.44 82 ILE A N 1
ATOM 608 C CA . ILE A 1 82 ? 23.578 -0.916 -26.350 1.00 70.44 82 ILE A CA 1
ATOM 609 C C . ILE A 1 82 ? 24.857 -1.460 -27.005 1.00 70.44 82 ILE A C 1
ATOM 611 O O . ILE A 1 82 ? 25.688 -0.670 -27.446 1.00 70.44 82 ILE A O 1
ATOM 615 N N . HIS A 1 83 ? 25.001 -2.779 -27.164 1.00 73.00 83 HIS A N 1
ATOM 616 C CA . HIS A 1 83 ? 26.171 -3.369 -27.832 1.00 73.00 83 HIS A CA 1
ATOM 617 C C . HIS A 1 83 ? 26.323 -2.905 -29.284 1.00 73.00 83 HIS A C 1
ATOM 619 O O . HIS A 1 83 ? 27.414 -2.524 -29.711 1.00 73.00 83 HIS A O 1
ATOM 625 N N . ARG A 1 84 ? 25.225 -2.879 -30.051 1.00 73.44 84 ARG A N 1
ATOM 626 C CA . ARG A 1 84 ? 25.238 -2.378 -31.436 1.00 73.44 84 ARG A CA 1
ATOM 627 C C . ARG A 1 84 ? 25.597 -0.897 -31.504 1.00 73.44 84 ARG A C 1
ATOM 629 O O . ARG A 1 84 ? 26.321 -0.488 -32.412 1.00 73.44 84 ARG A O 1
ATOM 636 N N . LEU A 1 85 ? 25.119 -0.110 -30.544 1.00 69.81 85 LEU A N 1
ATOM 637 C CA . LEU A 1 85 ? 25.450 1.302 -30.433 1.00 69.81 85 LEU A CA 1
ATOM 638 C C . LEU A 1 85 ? 26.947 1.488 -30.161 1.00 69.81 85 LEU A C 1
ATOM 640 O O . LEU A 1 85 ? 27.604 2.190 -30.924 1.00 69.81 85 LEU A O 1
ATOM 644 N N . LEU A 1 86 ? 27.493 0.807 -29.148 1.00 75.00 86 LEU A N 1
ATOM 645 C CA . LEU A 1 86 ? 28.911 0.859 -28.775 1.00 75.00 86 LEU A CA 1
ATOM 646 C C . LEU A 1 86 ? 29.834 0.398 -29.907 1.00 75.00 86 LEU A C 1
ATOM 648 O O . LEU A 1 86 ? 30.807 1.080 -30.228 1.00 75.00 86 LEU A O 1
ATOM 652 N N . ALA A 1 87 ? 29.495 -0.700 -30.587 1.00 78.75 87 ALA A N 1
ATOM 653 C CA . ALA A 1 87 ? 30.238 -1.164 -31.756 1.00 78.75 87 ALA A CA 1
ATOM 654 C C . ALA A 1 87 ? 30.293 -0.092 -32.859 1.00 78.75 87 ALA A C 1
ATOM 656 O O . ALA A 1 87 ? 31.339 0.126 -33.474 1.00 78.75 87 ALA A O 1
ATOM 657 N N . LYS A 1 88 ? 29.187 0.633 -33.070 1.00 73.38 88 LYS A N 1
ATOM 658 C CA . LYS A 1 88 ? 29.125 1.729 -34.040 1.00 73.38 88 LYS A CA 1
ATOM 659 C C . LYS A 1 88 ? 29.905 2.965 -33.580 1.00 73.38 88 LYS A C 1
ATOM 661 O O . LYS A 1 88 ? 30.538 3.591 -34.426 1.00 73.38 88 LYS A O 1
ATOM 666 N N . VAL A 1 89 ?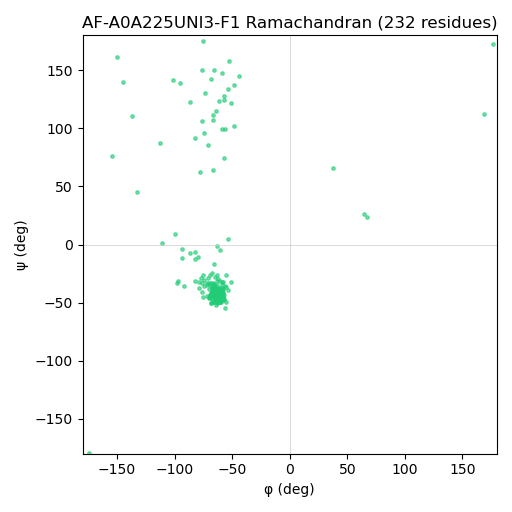 29.935 3.280 -32.276 1.00 71.38 89 VAL A N 1
ATOM 667 C CA . VAL A 1 89 ? 30.814 4.329 -31.707 1.00 71.38 89 VAL A CA 1
ATOM 668 C C . VAL A 1 89 ? 32.266 4.039 -32.051 1.00 71.38 89 VAL A C 1
ATOM 670 O O . VAL A 1 89 ? 32.934 4.875 -32.654 1.00 71.38 89 VAL A O 1
ATOM 673 N N . ARG A 1 90 ? 32.727 2.833 -31.705 1.00 80.06 90 ARG A N 1
ATOM 674 C CA . ARG A 1 90 ? 34.111 2.392 -31.904 1.00 80.06 90 ARG A CA 1
ATOM 675 C C . ARG A 1 90 ? 34.484 2.408 -33.385 1.00 80.06 90 ARG A C 1
ATOM 677 O O . ARG A 1 90 ? 35.543 2.911 -33.746 1.00 80.06 90 ARG A O 1
ATOM 684 N N . HIS A 1 91 ? 33.585 1.935 -34.252 1.00 77.88 91 HIS A N 1
ATOM 685 C CA . HIS A 1 91 ? 33.781 1.971 -35.700 1.00 77.88 91 HIS A CA 1
ATOM 686 C C . HIS A 1 91 ? 33.898 3.404 -36.240 1.00 77.88 91 HIS A C 1
ATOM 688 O O . HIS A 1 91 ? 34.797 3.692 -37.023 1.00 77.88 91 HIS A O 1
ATOM 694 N N . LEU A 1 92 ? 33.011 4.317 -35.829 1.00 70.50 92 LEU A N 1
ATOM 695 C CA . LEU A 1 92 ? 33.052 5.713 -36.276 1.00 70.50 92 LEU A CA 1
ATOM 696 C C . LEU A 1 92 ? 34.276 6.459 -35.738 1.00 70.50 92 LEU A C 1
ATOM 698 O O . LEU A 1 92 ? 34.866 7.251 -36.465 1.00 70.50 92 LEU A O 1
ATOM 702 N N . GLN A 1 93 ? 34.696 6.182 -34.503 1.00 71.50 93 GLN A N 1
ATOM 703 C CA . GLN A 1 93 ? 35.939 6.717 -33.951 1.00 71.50 93 GLN A CA 1
ATOM 704 C C . GLN A 1 93 ? 37.149 6.224 -34.749 1.00 71.50 93 GLN A C 1
ATOM 706 O O . GLN A 1 93 ? 37.944 7.045 -35.203 1.00 71.50 93 GLN A O 1
ATOM 711 N N . ALA A 1 94 ? 37.248 4.917 -35.008 1.00 73.69 94 ALA A N 1
ATOM 712 C CA . ALA A 1 94 ? 38.322 4.339 -35.814 1.00 73.69 94 ALA A CA 1
ATOM 713 C C . ALA A 1 94 ? 38.344 4.897 -37.250 1.00 73.69 94 ALA A C 1
ATOM 715 O O . ALA A 1 94 ? 39.408 5.256 -37.752 1.00 73.69 94 ALA A O 1
ATOM 716 N N . ALA A 1 95 ? 37.174 5.043 -37.882 1.00 67.88 95 ALA A N 1
ATOM 717 C CA . ALA A 1 95 ? 37.039 5.639 -39.209 1.00 67.88 95 ALA A CA 1
ATOM 718 C C . ALA A 1 95 ? 37.442 7.122 -39.218 1.00 67.88 95 ALA A C 1
ATOM 720 O O . ALA A 1 95 ? 38.184 7.539 -40.097 1.00 67.88 95 ALA A O 1
ATOM 721 N N . SER A 1 96 ? 37.053 7.901 -38.203 1.00 63.16 96 SER A N 1
ATOM 722 C CA . SER A 1 96 ? 37.423 9.320 -38.095 1.00 63.16 96 SER A CA 1
ATOM 723 C C . SER A 1 96 ? 38.923 9.549 -37.867 1.00 63.16 96 SER A C 1
ATOM 725 O O . SER A 1 96 ? 39.480 10.521 -38.371 1.00 63.16 96 SER A O 1
ATOM 727 N N . VAL A 1 97 ? 39.591 8.639 -37.147 1.00 64.94 97 VAL A N 1
ATOM 728 C CA . VAL A 1 97 ? 41.051 8.652 -36.951 1.00 64.94 97 VAL A CA 1
ATOM 729 C C . VAL A 1 97 ? 41.778 8.267 -38.244 1.00 64.94 97 VAL A C 1
ATOM 731 O O . VAL A 1 97 ? 42.845 8.802 -38.528 1.00 64.94 97 VAL A O 1
ATOM 734 N N . ALA A 1 98 ? 41.198 7.382 -39.058 1.00 61.75 98 ALA A N 1
ATOM 735 C CA . ALA A 1 98 ? 41.725 7.042 -40.378 1.00 61.75 98 ALA A CA 1
ATOM 736 C C . ALA A 1 98 ? 41.473 8.150 -41.426 1.00 61.75 98 ALA A C 1
ATOM 738 O O . ALA A 1 98 ? 42.328 8.408 -42.273 1.00 61.75 98 ALA A O 1
ATOM 739 N N . GLU A 1 99 ? 40.325 8.833 -41.353 1.00 57.62 99 GLU A N 1
ATOM 740 C CA . GLU A 1 99 ? 39.924 9.931 -42.245 1.00 57.62 99 GLU A CA 1
ATOM 741 C C . GLU A 1 99 ? 40.575 11.276 -41.894 1.00 57.62 99 GLU A C 1
ATOM 743 O O . GLU A 1 99 ? 40.549 12.169 -42.731 1.00 57.62 99 GLU A O 1
ATOM 748 N N . SER A 1 100 ? 41.251 11.455 -40.750 1.00 52.44 100 SER A N 1
ATOM 749 C CA . SER A 1 100 ? 42.003 12.699 -40.473 1.00 52.44 100 SER A CA 1
ATOM 750 C C . SER A 1 100 ? 43.170 12.960 -41.448 1.00 52.44 100 SER A C 1
ATOM 752 O O . SER A 1 100 ? 43.840 13.985 -41.341 1.00 52.44 100 SER A O 1
ATOM 754 N N . ASN A 1 101 ? 43.394 12.054 -42.407 1.00 55.19 101 ASN A N 1
ATOM 755 C CA . ASN A 1 101 ? 44.306 12.179 -43.544 1.00 55.19 101 ASN A CA 1
ATOM 756 C C . ASN A 1 101 ? 43.602 12.570 -44.876 1.00 55.19 101 ASN A C 1
ATOM 758 O O . ASN A 1 101 ? 44.251 12.544 -45.922 1.00 55.19 101 ASN A O 1
ATOM 762 N N . GLY A 1 102 ? 42.306 12.934 -44.881 1.00 57.72 102 GLY A N 1
ATOM 763 C CA . GLY A 1 102 ? 41.538 13.322 -46.081 1.00 57.72 102 GLY A CA 1
ATOM 764 C C . GLY A 1 102 ? 40.101 13.825 -45.811 1.00 57.72 102 GLY A C 1
ATOM 765 O O . GLY A 1 102 ? 39.670 13.955 -44.673 1.00 57.72 102 GLY A O 1
ATOM 766 N N . THR A 1 103 ? 39.342 14.175 -46.857 1.00 54.78 103 THR A N 1
ATOM 767 C CA . THR A 1 103 ? 37.962 14.708 -46.749 1.00 54.78 103 THR A CA 1
ATOM 768 C C . THR A 1 103 ? 36.947 13.619 -46.366 1.00 54.78 103 THR A C 1
ATOM 770 O O . THR A 1 103 ? 36.895 12.584 -47.020 1.00 54.78 103 THR A O 1
ATOM 773 N N . LEU A 1 104 ? 36.112 13.884 -45.348 1.00 59.16 104 LEU A N 1
ATOM 774 C CA . LEU A 1 104 ? 35.069 12.976 -44.837 1.00 59.16 104 LEU A CA 1
ATOM 775 C C . LEU A 1 104 ? 34.068 12.557 -45.931 1.00 59.16 104 LEU A C 1
ATOM 777 O O . LEU A 1 104 ? 33.462 13.414 -46.581 1.00 59.16 104 LEU A O 1
ATOM 781 N N . SER A 1 105 ? 33.852 11.248 -46.091 1.00 66.75 105 SER A N 1
ATOM 782 C CA . SER A 1 105 ? 32.870 10.692 -47.033 1.00 66.75 105 SER A CA 1
ATOM 783 C C . SER A 1 105 ? 31.421 11.052 -46.655 1.00 66.75 105 SER A C 1
ATOM 785 O O . SER A 1 105 ? 31.068 11.186 -45.480 1.00 66.75 105 SER A O 1
ATOM 787 N N . SER A 1 106 ? 30.536 11.161 -47.655 1.00 68.06 106 SER A N 1
ATOM 788 C CA . SER A 1 106 ? 29.091 11.374 -47.455 1.00 68.06 106 SER A CA 1
ATOM 789 C C . SER A 1 106 ? 28.449 10.268 -46.603 1.00 68.06 106 SER A C 1
ATOM 791 O O . SER A 1 106 ? 27.543 10.548 -45.816 1.00 68.06 106 SER A O 1
ATOM 793 N N . GLU A 1 107 ? 28.959 9.038 -46.693 1.00 68.00 107 GLU A N 1
ATOM 794 C CA . GLU A 1 107 ? 28.525 7.911 -45.861 1.00 68.00 107 GLU A CA 1
ATOM 795 C C . GLU A 1 107 ? 28.866 8.123 -44.378 1.00 68.00 107 GLU A C 1
ATOM 797 O O . GLU A 1 107 ? 28.041 7.829 -43.508 1.00 68.00 107 GLU A O 1
ATOM 802 N N . THR A 1 108 ? 30.028 8.713 -44.075 1.00 67.56 108 THR A N 1
ATOM 803 C CA . THR A 1 108 ? 30.448 9.043 -42.704 1.00 67.56 108 THR A CA 1
ATOM 804 C C . THR A 1 108 ? 29.532 10.104 -42.086 1.00 67.56 108 THR A C 1
ATOM 806 O O . THR A 1 108 ? 29.162 10.005 -40.913 1.00 67.56 108 THR A O 1
ATOM 809 N N . LEU A 1 109 ? 29.094 11.093 -42.873 1.00 70.50 109 LEU A N 1
ATOM 81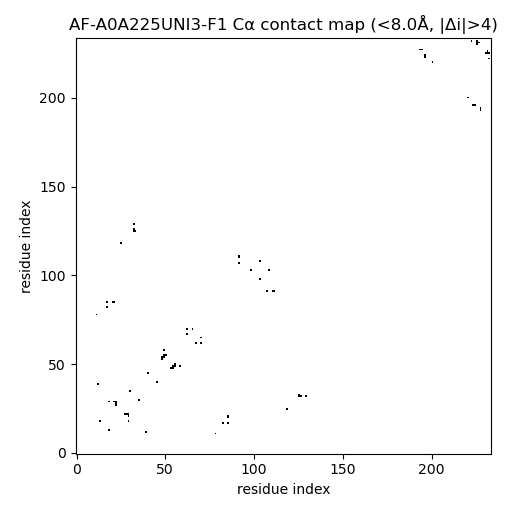0 C CA . LEU A 1 109 ? 28.150 12.123 -42.420 1.00 70.50 109 LEU A CA 1
ATOM 811 C C . LEU A 1 109 ? 26.760 11.546 -42.107 1.00 70.50 109 LEU A C 1
ATOM 813 O O . LEU A 1 109 ? 26.200 11.843 -41.052 1.00 70.50 109 LEU A O 1
ATOM 817 N N . VAL A 1 110 ? 26.226 10.674 -42.968 1.00 71.75 110 VAL A N 1
ATOM 818 C CA . VAL A 1 110 ? 24.934 10.000 -42.733 1.00 71.75 110 VAL A CA 1
ATOM 819 C C . VAL A 1 110 ? 25.015 9.046 -41.538 1.00 71.75 110 VAL A C 1
ATOM 821 O O . VAL A 1 110 ? 24.082 8.949 -40.737 1.00 71.75 110 VAL A O 1
ATOM 824 N N . ALA A 1 111 ? 26.135 8.342 -41.369 1.00 67.62 111 ALA A N 1
ATOM 825 C CA . ALA A 1 111 ? 26.344 7.482 -40.211 1.00 67.62 111 ALA A CA 1
ATOM 826 C C . ALA A 1 111 ? 26.399 8.283 -38.898 1.00 67.62 111 ALA A C 1
ATOM 828 O O . ALA A 1 111 ? 25.874 7.809 -37.887 1.00 67.62 111 ALA A O 1
ATOM 829 N N . ARG A 1 112 ? 26.966 9.498 -38.928 1.00 71.38 112 ARG A N 1
ATOM 830 C CA . ARG A 1 112 ? 27.015 10.428 -37.792 1.00 71.38 112 ARG A CA 1
ATOM 831 C C . ARG A 1 112 ? 25.640 10.991 -37.423 1.00 71.38 112 ARG A C 1
ATOM 833 O O . ARG A 1 112 ? 25.304 10.994 -36.245 1.00 71.38 112 ARG A O 1
ATOM 840 N N . ASP A 1 113 ? 24.822 11.391 -38.392 1.00 73.94 113 ASP A N 1
ATOM 841 C CA . ASP A 1 113 ? 23.469 11.903 -38.109 1.00 73.94 113 ASP A CA 1
ATOM 842 C C . ASP A 1 113 ? 22.532 10.811 -37.554 1.00 73.94 113 ASP A C 1
ATOM 844 O O . ASP A 1 113 ? 21.827 11.006 -36.558 1.00 73.94 113 ASP A O 1
ATOM 848 N N . ASN A 1 114 ? 22.607 9.598 -38.114 1.00 70.75 114 ASN A N 1
ATOM 849 C CA . ASN A 1 114 ? 21.904 8.430 -37.571 1.00 70.75 114 ASN A CA 1
ATOM 850 C C . ASN A 1 114 ? 22.331 8.123 -36.129 1.00 70.75 114 ASN A C 1
ATOM 852 O O . ASN A 1 114 ? 21.520 7.721 -35.292 1.00 70.75 114 ASN A O 1
ATOM 856 N N . PHE A 1 115 ? 23.615 8.307 -35.834 1.00 68.50 115 PHE A N 1
ATOM 857 C CA . PHE A 1 115 ? 24.169 8.114 -34.505 1.00 68.50 115 PHE A CA 1
ATOM 858 C C . PHE A 1 115 ? 23.691 9.179 -33.510 1.00 68.50 115 PHE A C 1
ATOM 860 O O . PHE A 1 115 ? 23.276 8.840 -32.401 1.00 68.50 115 PHE A O 1
ATOM 867 N N . ASP A 1 116 ? 23.658 10.447 -33.918 1.00 76.44 116 ASP A N 1
ATOM 868 C CA . ASP A 1 116 ? 23.112 11.537 -33.107 1.00 76.44 116 ASP A CA 1
ATOM 869 C C . ASP A 1 116 ? 21.615 11.352 -32.824 1.00 76.44 116 ASP A C 1
ATOM 871 O O . ASP A 1 116 ? 21.136 11.654 -31.727 1.00 76.44 116 ASP A O 1
ATOM 875 N N . THR A 1 117 ? 20.869 10.799 -33.779 1.00 76.12 117 THR A N 1
ATOM 876 C CA . THR A 1 117 ? 19.455 10.446 -33.601 1.00 76.12 117 THR A CA 1
ATOM 877 C C . THR A 1 117 ? 19.273 9.309 -32.596 1.00 76.12 117 THR A C 1
ATOM 879 O O . THR A 1 117 ? 18.554 9.494 -31.613 1.00 76.12 117 THR A O 1
ATOM 882 N N . MET A 1 118 ? 20.013 8.204 -32.734 1.00 71.75 118 MET A N 1
ATOM 883 C CA . MET A 1 118 ? 19.991 7.111 -31.749 1.00 71.75 118 MET A CA 1
ATOM 884 C C . MET A 1 118 ? 20.405 7.578 -30.344 1.00 71.75 118 MET A C 1
ATOM 886 O O . MET A 1 118 ? 19.786 7.184 -29.355 1.00 71.75 118 MET A O 1
ATOM 890 N N . ARG A 1 119 ? 21.401 8.472 -30.230 1.00 74.06 119 ARG A N 1
ATOM 891 C CA . ARG A 1 119 ? 21.805 9.074 -28.947 1.00 74.06 119 ARG A CA 1
ATOM 892 C C . ARG A 1 119 ? 20.656 9.825 -28.276 1.00 74.06 119 ARG A C 1
ATOM 894 O O . ARG A 1 119 ? 20.449 9.697 -27.065 1.00 74.06 119 ARG A O 1
ATOM 901 N N . ARG A 1 120 ? 19.922 10.633 -29.047 1.00 76.44 120 ARG A N 1
ATOM 902 C CA . ARG A 1 120 ? 18.782 11.416 -28.546 1.00 76.44 120 ARG A CA 1
ATOM 903 C C . ARG A 1 120 ? 17.652 10.507 -28.070 1.00 76.44 120 ARG A C 1
ATOM 905 O O . ARG A 1 120 ? 17.138 10.728 -26.974 1.00 76.44 120 ARG A O 1
ATOM 912 N N . GLU A 1 121 ? 17.314 9.477 -28.840 1.00 70.50 121 GLU A N 1
ATOM 913 C CA . GLU A 1 121 ? 16.274 8.503 -28.482 1.00 70.50 121 GLU A CA 1
ATOM 914 C C . GLU A 1 121 ? 16.625 7.730 -27.207 1.00 70.50 121 GLU A C 1
ATOM 916 O O . GLU A 1 121 ? 15.813 7.659 -26.284 1.00 70.50 121 GLU A O 1
ATOM 921 N N . TRP A 1 122 ? 17.862 7.234 -27.104 1.00 66.25 122 TRP A N 1
ATOM 922 C CA . TRP A 1 122 ? 18.360 6.571 -25.898 1.00 66.25 122 TRP A CA 1
ATOM 923 C C . TRP A 1 122 ? 18.282 7.486 -24.670 1.00 66.25 122 TRP A C 1
ATOM 925 O O . TRP A 1 122 ? 17.761 7.099 -23.626 1.00 66.25 122 TRP A O 1
ATOM 935 N N . THR A 1 123 ? 18.717 8.741 -24.805 1.00 73.56 123 THR A N 1
ATOM 936 C CA . THR A 1 123 ? 18.653 9.726 -23.715 1.00 73.56 123 THR A CA 1
ATOM 937 C C . THR A 1 123 ? 17.212 9.999 -23.276 1.00 73.56 123 THR A C 1
ATOM 939 O O . THR A 1 123 ? 16.932 10.095 -22.078 1.00 73.56 123 THR A O 1
ATOM 942 N N . ALA A 1 124 ? 16.282 10.115 -24.227 1.00 72.38 124 ALA A N 1
ATOM 943 C CA . ALA A 1 124 ? 14.864 10.298 -23.936 1.00 72.38 124 ALA A CA 1
ATOM 944 C C . ALA A 1 124 ? 14.276 9.081 -23.205 1.00 72.38 124 ALA A C 1
ATOM 946 O O . ALA A 1 124 ? 13.555 9.244 -22.218 1.00 72.38 124 ALA A O 1
ATOM 947 N N . MET A 1 125 ? 14.637 7.872 -23.639 1.00 71.62 125 MET A N 1
ATOM 948 C CA . MET A 1 125 ? 14.219 6.627 -23.004 1.00 71.62 125 MET A CA 1
ATOM 949 C C . MET A 1 125 ? 14.753 6.512 -21.570 1.00 71.62 125 MET A C 1
ATOM 951 O O . MET A 1 125 ? 13.970 6.242 -20.659 1.00 71.62 125 MET A O 1
ATOM 955 N N . CYS A 1 126 ? 16.040 6.790 -21.338 1.00 70.88 126 CYS A N 1
ATOM 956 C CA . CYS A 1 126 ? 16.622 6.818 -19.993 1.00 70.88 126 CYS A CA 1
ATOM 957 C C . CYS A 1 126 ? 15.856 7.777 -19.075 1.00 70.88 126 CYS A C 1
ATOM 959 O O . CYS A 1 126 ? 15.408 7.379 -18.003 1.00 70.88 126 CYS A O 1
ATOM 961 N N . ARG A 1 127 ? 15.606 9.017 -19.521 1.00 74.88 127 ARG A N 1
ATOM 962 C CA . ARG A 1 127 ? 14.839 10.003 -18.737 1.00 74.88 127 ARG A CA 1
ATOM 963 C C . ARG A 1 127 ? 13.427 9.522 -18.412 1.00 74.88 127 ARG A C 1
ATOM 965 O O . ARG A 1 127 ? 12.982 9.686 -17.275 1.00 74.88 127 ARG A O 1
ATOM 972 N N . HIS A 1 128 ? 12.735 8.940 -19.391 1.00 72.19 128 HIS A N 1
ATOM 973 C CA . HIS A 1 128 ? 11.388 8.405 -19.210 1.00 72.19 128 HIS A CA 1
ATOM 974 C C . HIS A 1 128 ? 11.362 7.315 -18.134 1.00 72.19 128 HIS A C 1
ATOM 976 O O . HIS A 1 128 ? 10.558 7.386 -17.203 1.00 72.19 128 HIS A O 1
ATOM 982 N N . TRP A 1 129 ? 12.276 6.347 -18.212 1.00 69.06 129 TRP A N 1
ATOM 983 C CA . TRP A 1 129 ? 12.340 5.255 -17.245 1.00 69.06 129 TRP A CA 1
ATOM 984 C C . TRP A 1 129 ? 12.769 5.721 -15.860 1.00 69.06 129 TRP A C 1
ATOM 986 O O . TRP A 1 129 ? 12.125 5.346 -14.881 1.00 69.06 129 TRP A O 1
ATOM 996 N N . SER A 1 130 ? 13.772 6.597 -15.753 1.00 67.25 130 SER A N 1
ATOM 997 C CA . SER A 1 130 ? 14.160 7.179 -14.466 1.00 67.25 130 SER A CA 1
ATOM 998 C C . SER A 1 130 ? 12.984 7.904 -13.810 1.00 67.25 130 SER A C 1
ATOM 1000 O O . SER A 1 130 ? 12.760 7.757 -12.610 1.00 67.25 130 SER A O 1
ATOM 1002 N N . GLN A 1 131 ? 12.191 8.649 -14.588 1.00 74.62 131 GLN A N 1
ATOM 1003 C CA . GLN A 1 131 ? 10.992 9.301 -14.068 1.00 74.62 131 GLN A CA 1
ATOM 1004 C C . GLN A 1 131 ? 9.934 8.287 -13.637 1.00 74.62 131 GLN A C 1
ATOM 1006 O O . GLN A 1 131 ? 9.397 8.403 -12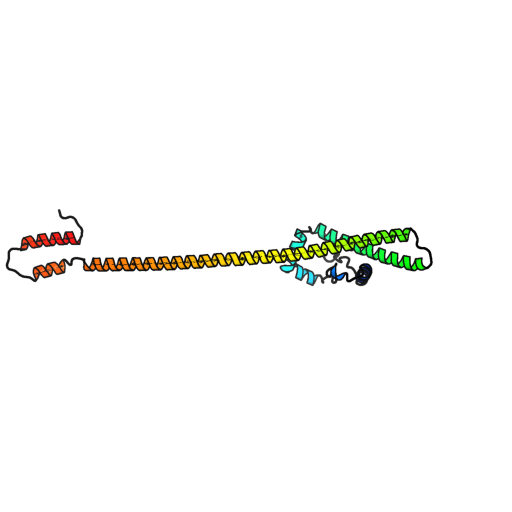.537 1.00 74.62 131 GLN A O 1
ATOM 1011 N N . ARG A 1 132 ? 9.670 7.265 -14.456 1.00 72.31 132 ARG A N 1
ATOM 1012 C CA . ARG A 1 132 ? 8.690 6.221 -14.142 1.00 72.31 132 ARG A CA 1
ATOM 1013 C C . ARG A 1 132 ? 9.039 5.480 -12.851 1.00 72.31 132 ARG A C 1
ATOM 1015 O O . ARG A 1 132 ? 8.152 5.250 -12.034 1.00 72.31 132 ARG A O 1
ATOM 1022 N N . VAL A 1 133 ? 10.317 5.158 -12.645 1.00 70.50 133 VAL A N 1
ATOM 1023 C CA . VAL A 1 133 ? 10.815 4.530 -11.413 1.00 70.50 133 VAL A CA 1
ATOM 1024 C C . VAL A 1 133 ? 10.622 5.450 -10.207 1.00 70.50 133 VAL A C 1
ATOM 1026 O O . VAL A 1 133 ? 10.174 4.980 -9.164 1.00 70.50 133 VAL A O 1
ATOM 1029 N N . ARG A 1 134 ? 10.914 6.754 -10.326 1.00 75.69 134 ARG A N 1
ATOM 1030 C CA . ARG A 1 134 ? 10.665 7.715 -9.235 1.00 75.69 134 ARG A CA 1
ATOM 1031 C C . ARG A 1 134 ? 9.184 7.792 -8.874 1.00 75.69 134 ARG A C 1
ATOM 1033 O O . ARG A 1 134 ? 8.861 7.717 -7.696 1.00 75.69 134 ARG A O 1
ATOM 1040 N N . THR A 1 135 ? 8.300 7.879 -9.868 1.00 75.25 135 THR A N 1
ATOM 1041 C CA . THR A 1 135 ? 6.848 7.896 -9.642 1.00 75.25 135 THR A CA 1
ATOM 1042 C C . THR A 1 135 ? 6.381 6.620 -8.951 1.00 75.25 135 THR A C 1
ATOM 1044 O O . THR A 1 135 ? 5.714 6.704 -7.935 1.00 75.25 135 THR A O 1
ATOM 1047 N N . LEU A 1 136 ? 6.813 5.442 -9.413 1.00 71.38 136 LEU A N 1
ATOM 1048 C CA . LEU A 1 136 ? 6.458 4.171 -8.767 1.00 71.38 136 LEU A CA 1
ATOM 1049 C C . LEU A 1 136 ? 6.931 4.085 -7.311 1.00 71.38 136 LEU A C 1
ATOM 1051 O O . LEU A 1 136 ? 6.222 3.551 -6.460 1.00 71.38 136 LEU A O 1
ATOM 1055 N N . LYS A 1 137 ? 8.132 4.594 -7.015 1.00 73.56 137 LYS A N 1
ATOM 1056 C CA . LYS A 1 137 ? 8.640 4.662 -5.639 1.00 73.56 137 LYS A CA 1
ATOM 1057 C C . LYS A 1 137 ? 7.791 5.595 -4.776 1.00 73.56 137 LYS A C 1
ATOM 1059 O O . LYS A 1 137 ? 7.517 5.243 -3.633 1.00 73.56 137 LYS A O 1
ATOM 1064 N N . GLN A 1 138 ? 7.366 6.734 -5.320 1.00 85.06 138 GLN A N 1
ATOM 1065 C CA . GLN A 1 138 ? 6.500 7.672 -4.611 1.00 85.06 138 GLN A CA 1
ATOM 1066 C C . GLN A 1 138 ? 5.108 7.078 -4.367 1.00 85.06 138 GLN A C 1
ATOM 1068 O O . GLN A 1 138 ? 4.679 7.026 -3.222 1.00 85.06 138 GLN A O 1
ATOM 1073 N N . ASP A 1 139 ? 4.470 6.519 -5.399 1.00 77.06 139 ASP A N 1
ATOM 1074 C CA . ASP A 1 139 ? 3.154 5.872 -5.298 1.00 77.06 139 ASP A CA 1
ATOM 1075 C C . ASP A 1 139 ? 3.155 4.762 -4.231 1.00 77.06 139 ASP A C 1
ATOM 1077 O O . ASP A 1 139 ? 2.180 4.574 -3.501 1.00 77.06 139 ASP A O 1
ATOM 1081 N N . ARG A 1 140 ? 4.269 4.022 -4.109 1.00 80.69 140 ARG A N 1
ATOM 1082 C CA . ARG A 1 140 ? 4.450 3.020 -3.052 1.00 80.69 140 ARG A CA 1
ATOM 1083 C C . ARG A 1 140 ? 4.432 3.653 -1.661 1.00 80.69 140 ARG A C 1
ATOM 1085 O O . ARG A 1 140 ? 3.759 3.114 -0.786 1.00 80.69 140 ARG A O 1
ATOM 1092 N N . ILE A 1 141 ? 5.200 4.722 -1.447 1.00 85.50 141 ILE A N 1
ATOM 1093 C CA . ILE A 1 141 ? 5.270 5.415 -0.152 1.00 85.50 141 ILE A CA 1
ATOM 1094 C C . ILE A 1 141 ? 3.883 5.946 0.208 1.00 85.50 141 ILE A C 1
ATOM 1096 O O . ILE A 1 141 ? 3.375 5.640 1.283 1.00 85.50 141 ILE A O 1
ATOM 1100 N N . ASP A 1 142 ? 3.230 6.621 -0.735 1.00 90.12 142 ASP A N 1
ATOM 1101 C CA . ASP A 1 142 ? 1.901 7.199 -0.542 1.00 90.12 142 ASP A CA 1
ATOM 1102 C C . ASP A 1 142 ? 0.859 6.113 -0.214 1.00 90.12 142 ASP A C 1
ATOM 1104 O O . ASP A 1 142 ? 0.030 6.276 0.685 1.00 90.12 142 ASP A O 1
ATOM 1108 N N . SER A 1 143 ? 0.923 4.960 -0.890 1.00 84.25 143 SER A N 1
ATOM 1109 C CA . SER A 1 143 ? 0.049 3.820 -0.603 1.00 84.25 143 SER A CA 1
ATOM 1110 C C . SER A 1 143 ? 0.321 3.192 0.767 1.00 84.25 143 SER A C 1
ATOM 1112 O O . SER A 1 143 ? -0.625 2.776 1.438 1.00 84.25 143 SER A O 1
ATOM 1114 N N . GLU A 1 144 ? 1.583 3.067 1.182 1.00 90.31 144 GLU A N 1
ATOM 1115 C CA . GLU A 1 144 ? 1.942 2.530 2.501 1.00 90.31 144 GLU A CA 1
ATOM 1116 C C . GLU A 1 144 ? 1.488 3.483 3.620 1.00 90.31 144 GLU A C 1
ATOM 1118 O O . GLU A 1 144 ? 0.940 3.030 4.631 1.00 90.31 144 GLU A O 1
ATOM 1123 N N . ASP A 1 145 ? 1.626 4.792 3.416 1.00 94.69 145 ASP A N 1
ATOM 1124 C CA . ASP A 1 145 ? 1.167 5.816 4.354 1.00 94.69 145 ASP A CA 1
ATOM 1125 C C . ASP A 1 145 ? -0.361 5.863 4.455 1.00 94.69 145 ASP A C 1
ATOM 1127 O O . ASP A 1 145 ? -0.899 5.935 5.564 1.00 94.69 145 ASP A O 1
ATOM 1131 N N . PHE A 1 146 ? -1.075 5.717 3.334 1.00 93.62 146 PHE A N 1
ATOM 1132 C CA . PHE A 1 146 ? -2.534 5.596 3.327 1.00 93.62 146 PHE A CA 1
ATOM 1133 C C . PHE A 1 146 ? -3.015 4.400 4.163 1.00 93.62 146 PHE A C 1
ATOM 1135 O O . PHE A 1 146 ? -3.911 4.539 4.999 1.00 93.62 146 PHE A O 1
ATOM 1142 N N . LEU A 1 147 ? -2.393 3.228 3.991 1.00 94.38 147 LEU A N 1
ATOM 1143 C CA . LEU A 1 147 ? -2.745 2.026 4.755 1.00 94.38 147 LEU A CA 1
ATOM 1144 C C . LEU A 1 147 ? -2.445 2.189 6.249 1.00 94.38 147 LEU A C 1
ATOM 1146 O O . LEU A 1 147 ? -3.275 1.831 7.088 1.00 94.38 147 LEU A O 1
ATOM 1150 N N . ARG A 1 148 ? -1.288 2.767 6.596 1.00 96.31 148 ARG A N 1
ATOM 1151 C CA . ARG A 1 148 ? -0.937 3.075 7.992 1.00 96.31 148 ARG A CA 1
ATOM 1152 C C . ARG A 1 148 ? -1.925 4.046 8.623 1.00 96.31 148 ARG A C 1
ATOM 1154 O O . ARG A 1 148 ? -2.308 3.856 9.776 1.00 96.31 148 ARG A O 1
ATOM 1161 N N . GLN A 1 149 ? -2.352 5.069 7.887 1.00 97.69 149 GLN A N 1
ATOM 1162 C CA . GLN A 1 149 ? -3.356 6.008 8.371 1.00 97.69 149 GLN A CA 1
ATOM 1163 C C . GLN A 1 149 ? -4.696 5.311 8.614 1.00 97.69 149 GLN A C 1
ATOM 1165 O O . GLN A 1 149 ? -5.251 5.433 9.703 1.00 97.69 149 GLN A O 1
ATOM 1170 N N . GLY A 1 150 ? -5.163 4.507 7.655 1.00 97.75 150 GLY A N 1
ATOM 1171 C CA . GLY A 1 150 ? -6.402 3.743 7.798 1.00 97.75 150 GLY A CA 1
ATOM 1172 C C . GLY A 1 150 ? -6.393 2.800 9.007 1.00 97.75 150 GLY A C 1
ATOM 1173 O O . GLY A 1 150 ? -7.409 2.678 9.692 1.00 97.75 150 GLY A O 1
ATOM 1174 N N . HIS A 1 151 ? -5.244 2.185 9.311 1.00 97.62 151 HIS A N 1
ATOM 1175 C CA . HIS A 1 151 ? -5.072 1.362 10.510 1.00 97.62 151 HIS A CA 1
ATOM 1176 C C . HIS A 1 151 ? -5.229 2.183 11.793 1.00 97.62 151 HIS A C 1
ATOM 1178 O O . HIS A 1 151 ? -6.043 1.829 12.643 1.00 97.62 151 HIS A O 1
ATOM 1184 N N . ARG A 1 152 ? -4.524 3.318 11.897 1.00 97.94 152 ARG A N 1
ATOM 1185 C CA . ARG A 1 152 ? -4.622 4.218 13.059 1.00 97.94 152 ARG A CA 1
ATOM 1186 C C . ARG A 1 152 ? -6.052 4.711 13.283 1.00 97.94 152 ARG A C 1
ATOM 1188 O O . ARG A 1 152 ? -6.532 4.723 14.414 1.00 97.94 152 ARG A O 1
ATOM 1195 N N . ASP A 1 153 ? -6.762 5.055 12.211 1.00 98.19 153 ASP A N 1
ATOM 1196 C CA 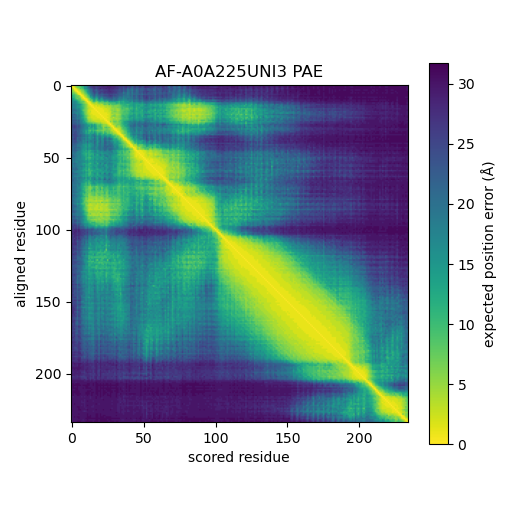. ASP A 1 153 ? -8.153 5.511 12.291 1.00 98.19 153 ASP A CA 1
ATOM 1197 C C . ASP A 1 153 ? -9.112 4.379 12.703 1.00 98.19 153 ASP A C 1
ATOM 1199 O O . ASP A 1 153 ? -10.115 4.603 13.388 1.00 98.19 153 ASP A O 1
ATOM 1203 N N . ALA A 1 154 ? -8.849 3.142 12.273 1.00 98.12 154 ALA A N 1
ATOM 1204 C CA . ALA A 1 154 ? -9.610 1.971 12.705 1.00 98.12 154 ALA A CA 1
ATOM 1205 C C . ALA A 1 154 ? -9.373 1.659 14.191 1.00 98.12 154 ALA A C 1
ATOM 1207 O O . ALA A 1 154 ? -10.341 1.449 14.922 1.00 98.12 154 ALA A O 1
ATOM 1208 N N . GLU A 1 155 ? -8.120 1.703 14.648 1.00 98.44 155 GLU A N 1
ATOM 1209 C CA . GLU A 1 155 ? -7.754 1.530 16.058 1.00 98.44 155 GLU A CA 1
ATOM 1210 C C . GLU A 1 155 ? -8.399 2.596 16.942 1.00 98.44 155 GLU A C 1
ATOM 1212 O O . GLU A 1 155 ? -9.021 2.261 17.947 1.00 98.44 155 GLU A O 1
ATOM 1217 N N . ALA A 1 156 ? -8.340 3.869 16.541 1.00 98.19 156 ALA A N 1
ATOM 1218 C CA . ALA A 1 156 ? -8.961 4.961 17.288 1.00 98.19 156 ALA A CA 1
ATOM 1219 C C . ALA A 1 156 ? -10.480 4.769 17.434 1.00 98.19 156 ALA A C 1
ATOM 1221 O O . ALA A 1 156 ? -11.031 4.937 18.523 1.00 98.19 156 ALA A O 1
ATOM 1222 N N . ARG A 1 157 ? -11.166 4.356 16.358 1.00 98.50 157 ARG A N 1
ATOM 1223 C CA . ARG A 1 157 ? -12.607 4.050 16.394 1.00 98.50 157 ARG A CA 1
ATOM 1224 C C . ARG A 1 157 ? -12.924 2.849 17.274 1.00 98.50 157 ARG A C 1
ATOM 1226 O O . ARG A 1 157 ? -13.915 2.877 18.002 1.00 98.50 157 ARG A O 1
ATOM 1233 N N . HIS A 1 158 ? -12.106 1.802 17.205 1.00 98.25 158 HIS A N 1
ATOM 1234 C CA . HIS A 1 158 ? -12.271 0.636 18.063 1.00 98.25 158 HIS A CA 1
ATOM 1235 C C . HIS A 1 158 ? -12.116 1.023 19.534 1.00 98.25 158 HIS A C 1
ATOM 1237 O O . HIS A 1 158 ? -12.988 0.707 20.340 1.00 98.25 158 HIS A O 1
ATOM 1243 N N . GLN A 1 159 ? -11.074 1.787 19.861 1.00 98.44 159 GLN A N 1
ATOM 1244 C CA . GLN A 1 159 ? -10.816 2.241 21.221 1.00 98.44 159 GLN A CA 1
ATOM 1245 C C . GLN A 1 159 ? -11.944 3.127 21.754 1.00 98.44 159 GLN A C 1
ATOM 1247 O O . GLN A 1 159 ? -12.393 2.925 22.878 1.00 98.44 159 GLN A O 1
ATOM 1252 N N . ALA A 1 160 ? -12.463 4.050 20.938 1.00 98.50 160 ALA A N 1
ATOM 1253 C CA . ALA A 1 160 ? -13.613 4.872 21.311 1.00 98.50 160 ALA A CA 1
ATOM 1254 C C . ALA A 1 160 ? -14.846 4.017 21.647 1.00 98.50 160 ALA A C 1
ATOM 1256 O O . ALA A 1 160 ? -15.503 4.255 22.658 1.00 98.50 160 ALA A O 1
ATOM 1257 N N . ARG A 1 161 ? -15.121 2.977 20.849 1.00 98.50 161 ARG A N 1
ATOM 1258 C CA . ARG A 1 161 ? -16.231 2.048 21.099 1.00 98.50 161 ARG A CA 1
ATOM 1259 C C . ARG A 1 161 ? -16.012 1.196 22.351 1.00 98.50 161 ARG A C 1
ATOM 1261 O O . ARG A 1 161 ? -16.970 0.924 23.066 1.00 98.50 161 ARG A O 1
ATOM 1268 N N . VAL A 1 162 ? -14.778 0.772 22.626 1.00 98.38 162 VAL A N 1
ATOM 1269 C CA . VAL A 1 162 ? -14.444 0.055 23.867 1.00 98.38 162 VAL A CA 1
ATOM 1270 C C . VAL A 1 162 ? -14.708 0.943 25.081 1.00 98.38 162 VAL A C 1
ATOM 1272 O O . VAL A 1 162 ? -15.344 0.484 26.028 1.00 98.38 162 VAL A O 1
ATOM 1275 N N . THR A 1 163 ? -14.283 2.209 25.045 1.00 98.44 163 THR A N 1
ATOM 1276 C CA . THR A 1 163 ? -14.568 3.173 26.117 1.00 98.44 163 THR A CA 1
ATOM 1277 C C . THR A 1 163 ? -16.071 3.376 26.292 1.00 98.44 163 THR A C 1
ATOM 1279 O O . THR A 1 163 ? -16.576 3.206 27.394 1.00 98.44 163 THR A O 1
ATOM 1282 N N . GLU A 1 164 ? -16.804 3.625 25.205 1.00 98.62 164 GLU A N 1
ATOM 1283 C CA . GLU A 1 164 ? -18.259 3.813 25.239 1.00 98.62 164 GLU A CA 1
ATOM 1284 C C . GLU A 1 164 ? -18.988 2.608 25.858 1.00 98.62 164 GLU A C 1
ATOM 1286 O O . GLU A 1 164 ? -19.837 2.767 26.733 1.00 98.62 164 GLU A O 1
ATOM 1291 N N . LEU A 1 165 ? -18.642 1.387 25.440 1.00 98.56 165 LEU A N 1
ATOM 1292 C CA . LEU A 1 165 ? -19.232 0.170 26.000 1.00 98.56 165 LEU A CA 1
ATOM 1293 C C . LEU A 1 165 ? -18.861 -0.019 27.473 1.00 98.56 165 LEU A C 1
ATOM 1295 O O . LEU A 1 165 ? -19.688 -0.476 28.259 1.00 98.56 165 LEU A O 1
ATOM 1299 N N . THR A 1 166 ? -17.636 0.337 27.854 1.00 98.56 166 THR A N 1
ATOM 1300 C CA . THR A 1 166 ? -17.189 0.278 29.250 1.00 98.56 166 THR A CA 1
ATOM 1301 C C . THR A 1 166 ? -18.009 1.232 30.118 1.00 98.56 166 THR A C 1
ATOM 1303 O O . THR A 1 166 ? -18.485 0.831 31.181 1.00 98.56 166 THR A O 1
ATOM 1306 N N . ASP A 1 167 ? -18.253 2.450 29.635 1.00 98.56 167 ASP A N 1
ATOM 1307 C CA . ASP A 1 167 ? -19.077 3.445 30.322 1.00 98.56 167 ASP A CA 1
ATOM 1308 C C . ASP A 1 167 ? -20.534 2.976 30.446 1.00 98.56 167 ASP A C 1
ATOM 1310 O O . ASP A 1 167 ? -21.130 3.073 31.521 1.00 98.56 167 ASP A O 1
ATOM 1314 N N . GLN A 1 168 ? -21.098 2.384 29.386 1.00 98.62 168 GLN A N 1
ATOM 1315 C CA . GLN A 1 168 ? -22.444 1.800 29.422 1.00 98.62 168 GLN A CA 1
ATOM 1316 C C . GLN A 1 168 ? -22.550 0.656 30.438 1.00 98.62 168 GLN A C 1
ATOM 1318 O O . GLN A 1 168 ? -23.519 0.590 31.196 1.00 98.62 168 GLN A O 1
ATOM 1323 N N . VAL A 1 169 ? -21.554 -0.234 30.499 1.00 98.69 169 VAL A N 1
ATOM 1324 C CA . VAL A 1 169 ? -21.514 -1.315 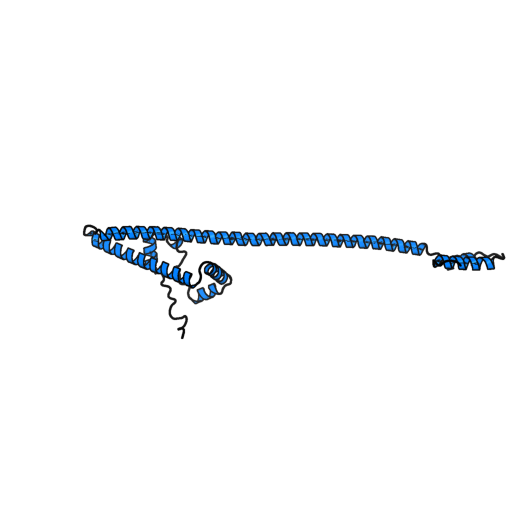31.495 1.00 98.69 169 VAL A CA 1
ATOM 1325 C C . VAL A 1 169 ? -21.443 -0.743 32.910 1.00 98.69 169 VAL A C 1
ATOM 1327 O O . VAL A 1 169 ? -22.188 -1.195 33.779 1.00 98.69 169 VAL A O 1
ATOM 1330 N N . ALA A 1 170 ? -20.607 0.270 33.147 1.00 98.44 170 ALA A N 1
ATOM 1331 C CA . ALA A 1 170 ? -20.513 0.927 34.449 1.00 98.44 170 ALA A CA 1
ATOM 1332 C C . ALA A 1 170 ? -21.841 1.594 34.852 1.00 98.44 170 ALA A C 1
ATOM 1334 O O . ALA A 1 170 ? -22.283 1.462 35.996 1.00 98.44 170 ALA A O 1
ATOM 1335 N N . GLN A 1 171 ? -22.519 2.247 33.905 1.00 98.56 171 GLN A N 1
ATOM 1336 C CA . GLN A 1 171 ? -23.827 2.859 34.125 1.00 98.56 171 GLN A CA 1
ATOM 1337 C C . GLN A 1 171 ? -24.897 1.815 34.473 1.00 98.56 171 GLN A C 1
ATOM 1339 O O . GLN A 1 171 ? -25.631 1.990 35.446 1.00 98.56 171 GLN A O 1
ATOM 1344 N N . LEU A 1 172 ? -24.975 0.717 33.717 1.00 98.56 172 LEU A N 1
ATOM 1345 C CA . LEU A 1 172 ? -25.923 -0.369 33.982 1.00 98.56 172 LEU A CA 1
ATOM 1346 C C . LEU A 1 172 ? -25.665 -1.033 35.339 1.00 98.56 172 LEU A C 1
ATOM 1348 O O . LEU A 1 172 ? -26.606 -1.334 36.071 1.00 98.56 172 LEU A O 1
ATOM 1352 N N . GLN A 1 173 ? -24.398 -1.218 35.713 1.00 98.50 173 GLN A N 1
ATOM 1353 C CA . GLN A 1 173 ? -24.034 -1.737 37.032 1.00 98.50 173 GLN A CA 1
ATOM 1354 C C . GLN A 1 173 ? -24.467 -0.799 38.163 1.00 98.50 173 GLN A C 1
ATOM 1356 O O . GLN A 1 173 ? -24.938 -1.276 39.196 1.00 98.50 173 GLN A O 1
ATOM 1361 N N . ALA A 1 174 ? -24.335 0.519 37.984 1.00 98.19 174 ALA A N 1
ATOM 1362 C CA . ALA A 1 174 ? -24.816 1.495 38.959 1.00 98.19 174 ALA A CA 1
ATOM 1363 C C . ALA A 1 174 ? -26.346 1.438 39.102 1.00 98.19 174 ALA A C 1
ATOM 1365 O O . ALA A 1 174 ? -26.851 1.308 40.214 1.00 98.19 174 ALA A O 1
ATOM 1366 N N . GLN A 1 175 ? -27.076 1.417 37.982 1.00 98.38 175 GLN A N 1
ATOM 1367 C CA . GLN A 1 175 ? -28.539 1.296 37.985 1.00 98.38 175 GLN A CA 1
ATOM 1368 C C . GLN A 1 175 ? -29.025 0.011 38.663 1.00 98.38 175 GLN A C 1
ATOM 1370 O O . GLN A 1 175 ? -30.012 0.036 39.400 1.00 98.38 175 GLN A O 1
ATOM 1375 N N . LEU A 1 176 ? -28.331 -1.109 38.438 1.00 98.50 176 LEU A N 1
ATOM 1376 C CA . LEU A 1 176 ? -28.651 -2.374 39.093 1.00 98.50 176 LEU A CA 1
ATOM 1377 C C . LEU A 1 176 ? -28.491 -2.266 40.614 1.00 98.50 176 LEU A C 1
ATOM 1379 O O . LEU A 1 176 ? -29.404 -2.644 41.344 1.00 98.50 176 LEU A O 1
ATOM 1383 N N . ARG A 1 177 ? -27.380 -1.689 41.093 1.00 98.38 177 ARG A N 1
ATOM 1384 C CA . ARG A 1 177 ? -27.145 -1.475 42.532 1.00 98.38 177 ARG A CA 1
ATOM 1385 C C . ARG A 1 177 ? -28.206 -0.578 43.160 1.00 98.38 177 ARG A C 1
ATOM 1387 O O . ARG A 1 177 ? -28.694 -0.887 44.245 1.00 98.38 177 ARG A O 1
ATOM 1394 N N . ASP A 1 178 ? -28.589 0.498 42.479 1.00 98.31 178 ASP A N 1
ATOM 1395 C CA . ASP A 1 178 ? -29.632 1.407 42.960 1.00 98.31 178 ASP A CA 1
ATOM 1396 C C . ASP A 1 178 ? -30.989 0.693 43.050 1.00 98.31 178 ASP A C 1
ATOM 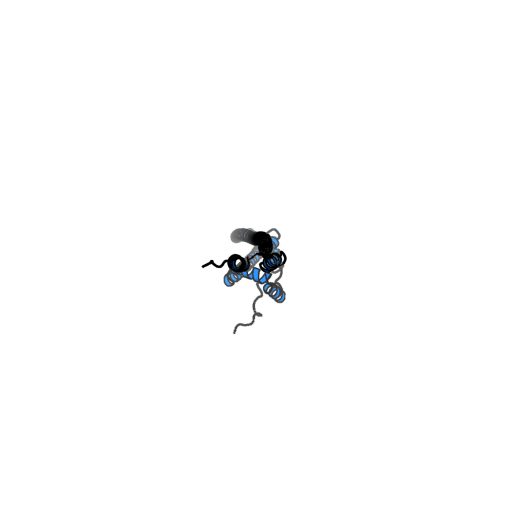1398 O O . ASP A 1 178 ? -31.688 0.796 44.061 1.00 98.31 178 ASP A O 1
ATOM 1402 N N . SER A 1 179 ? -31.347 -0.095 42.029 1.00 97.75 179 SER A N 1
ATOM 1403 C CA . SER A 1 179 ? -32.576 -0.898 42.022 1.00 97.75 179 SER A CA 1
ATOM 1404 C C . SER A 1 179 ? -32.589 -1.940 43.144 1.00 97.75 179 SER A C 1
ATOM 1406 O O . SER A 1 179 ? -33.585 -2.079 43.858 1.00 97.75 179 SER A O 1
ATOM 1408 N N . GLU A 1 180 ? -31.469 -2.632 43.358 1.00 98.25 180 GLU A N 1
ATOM 1409 C CA . GLU A 1 180 ? -31.309 -3.594 44.447 1.00 98.25 180 GLU A CA 1
ATOM 1410 C C . GLU A 1 180 ? -31.414 -2.929 45.822 1.00 98.25 180 GLU A C 1
ATOM 1412 O O . GLU A 1 180 ? -32.076 -3.472 46.708 1.00 98.25 180 GLU A O 1
ATOM 1417 N N . ALA A 1 181 ? -30.831 -1.743 46.005 1.00 97.62 181 ALA A N 1
ATOM 1418 C CA . ALA A 1 181 ? -30.935 -0.986 47.249 1.00 97.62 181 ALA A CA 1
ATOM 1419 C C . ALA A 1 181 ? -32.386 -0.568 47.540 1.00 97.62 181 ALA A C 1
ATOM 1421 O O . ALA A 1 181 ? -32.859 -0.708 48.674 1.00 97.62 181 ALA A O 1
ATOM 1422 N N . VAL A 1 182 ? -33.118 -0.112 46.517 1.00 97.31 182 VAL A N 1
ATOM 1423 C CA . VAL A 1 182 ? -34.549 0.207 46.627 1.00 97.31 182 VAL A CA 1
ATOM 1424 C C . VAL A 1 182 ? -35.360 -1.041 46.974 1.00 97.31 182 VAL A C 1
ATOM 1426 O O . VAL A 1 182 ? -36.190 -0.984 47.885 1.00 97.31 182 VAL A O 1
ATOM 1429 N N . ARG A 1 183 ? -35.097 -2.177 46.312 1.00 97.00 183 ARG A N 1
ATOM 1430 C CA . ARG A 1 183 ? -35.759 -3.459 46.598 1.00 97.00 183 ARG A CA 1
ATOM 1431 C C . ARG A 1 183 ? -35.524 -3.897 48.041 1.00 97.00 183 ARG A C 1
ATOM 1433 O O . ARG A 1 183 ? -36.487 -4.164 48.750 1.00 97.00 183 ARG A O 1
ATOM 1440 N N . GLN A 1 184 ? -34.276 -3.894 48.506 1.00 96.75 184 GLN A N 1
ATOM 1441 C CA . GLN A 1 184 ? -33.944 -4.251 49.888 1.00 96.75 184 GLN A CA 1
ATOM 1442 C C . GLN A 1 184 ? -34.618 -3.320 50.902 1.00 96.75 184 GLN A C 1
ATOM 1444 O O . GLN A 1 184 ? -35.092 -3.765 51.943 1.00 96.75 184 GLN A O 1
ATOM 1449 N N . ALA A 1 185 ? -34.678 -2.014 50.625 1.00 95.81 185 ALA A N 1
ATOM 1450 C CA . ALA A 1 185 ? -35.378 -1.075 51.497 1.00 95.81 185 ALA A CA 1
ATOM 1451 C C . ALA A 1 185 ? -36.896 -1.326 51.523 1.00 95.81 185 ALA A C 1
ATOM 1453 O O . ALA A 1 185 ? -37.530 -1.131 52.559 1.00 95.81 185 ALA A O 1
ATOM 1454 N N . ALA A 1 186 ? -37.492 -1.73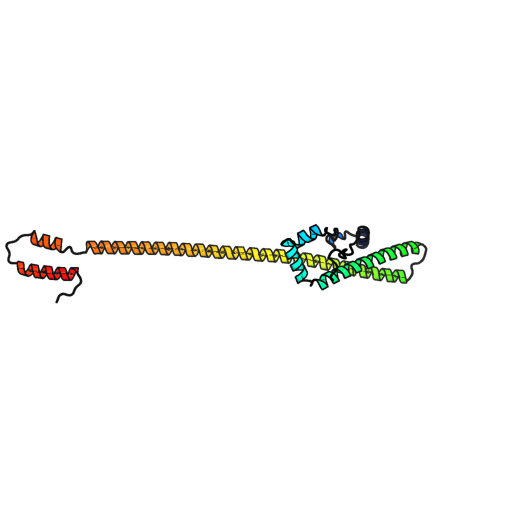9 50.402 1.00 94.19 186 ALA A N 1
ATOM 1455 C CA . ALA A 1 186 ? -38.894 -2.139 50.347 1.00 94.19 186 ALA A CA 1
ATOM 1456 C C . ALA A 1 186 ? -39.147 -3.442 51.120 1.00 94.19 186 ALA A C 1
ATOM 1458 O O . ALA A 1 186 ? -40.119 -3.504 51.867 1.00 94.19 186 ALA A O 1
ATOM 1459 N N . GLU A 1 187 ? -38.254 -4.429 51.008 1.00 94.62 187 GLU A N 1
ATOM 1460 C CA . GLU A 1 187 ? -38.312 -5.690 51.761 1.00 94.62 187 GLU A CA 1
ATOM 1461 C C . GLU A 1 187 ? -38.238 -5.452 53.270 1.00 94.62 187 GLU A C 1
ATOM 1463 O O . GLU A 1 187 ? -39.138 -5.884 53.982 1.00 94.62 187 GLU A O 1
ATOM 1468 N N . ARG A 1 188 ? -37.271 -4.658 53.754 1.00 93.25 188 ARG A N 1
ATOM 1469 C CA . ARG A 1 188 ? -37.186 -4.302 55.184 1.00 93.25 188 ARG A CA 1
ATOM 1470 C C . ARG A 1 188 ? -38.462 -3.625 55.691 1.00 93.25 188 ARG A C 1
ATOM 1472 O O . ARG A 1 188 ? -38.968 -3.973 56.750 1.00 93.25 188 ARG A O 1
ATOM 1479 N N . ARG A 1 189 ? -39.029 -2.687 54.920 1.00 91.62 189 ARG A N 1
ATOM 1480 C CA . ARG A 1 189 ? -40.307 -2.044 55.281 1.00 91.62 189 ARG A CA 1
ATOM 1481 C C . ARG A 1 189 ? -41.479 -3.020 55.266 1.00 91.62 189 ARG A C 1
ATOM 1483 O O . ARG A 1 189 ? -42.424 -2.825 56.023 1.00 91.62 189 ARG A O 1
ATOM 1490 N N . ALA A 1 190 ? -41.470 -4.003 54.367 1.00 88.62 190 ALA A N 1
ATOM 1491 C CA . ALA A 1 190 ? -42.492 -5.036 54.334 1.00 88.62 190 ALA A CA 1
ATOM 1492 C C . ALA A 1 190 ? -42.385 -5.916 55.582 1.00 88.62 190 ALA A C 1
ATOM 1494 O O . ALA A 1 190 ? -43.398 -6.086 56.247 1.00 88.62 190 ALA A O 1
ATOM 1495 N N . GLU A 1 191 ? -41.178 -6.366 55.941 1.00 86.00 191 GLU A N 1
ATOM 1496 C CA . GLU A 1 191 ? -40.885 -7.132 57.162 1.00 86.00 191 GLU A CA 1
ATOM 1497 C C . GLU A 1 191 ? -41.304 -6.383 58.434 1.00 86.00 191 GLU A C 1
ATOM 1499 O O . GLU A 1 191 ? -42.023 -6.943 59.253 1.00 86.00 191 GLU A O 1
ATOM 1504 N N . GLU A 1 192 ? -40.956 -5.099 58.573 1.00 82.94 192 GLU A N 1
ATOM 1505 C CA . GLU A 1 192 ? -41.396 -4.255 59.701 1.00 82.94 192 GLU A CA 1
ATOM 1506 C C . GLU A 1 192 ? -42.923 -4.108 59.782 1.00 82.94 192 GLU A C 1
ATOM 1508 O O . GLU A 1 192 ? -43.485 -3.939 60.864 1.00 82.94 192 GLU A O 1
ATOM 1513 N N . ARG A 1 193 ? -43.608 -4.137 58.633 1.00 76.00 193 ARG A N 1
ATOM 1514 C CA . ARG A 1 193 ? -45.072 -4.057 58.546 1.00 76.00 193 ARG A CA 1
ATOM 1515 C C . ARG A 1 193 ? -45.757 -5.413 58.681 1.00 76.00 193 ARG A C 1
ATOM 1517 O O . ARG A 1 193 ? -46.989 -5.432 58.739 1.00 76.00 193 ARG A O 1
ATOM 1524 N N . VAL A 1 194 ? -45.018 -6.526 58.705 1.00 77.81 194 VAL A N 1
ATOM 1525 C CA . VAL A 1 194 ? -45.614 -7.843 58.932 1.00 77.81 194 VAL A CA 1
ATOM 1526 C C . VAL A 1 194 ? -46.199 -7.845 60.335 1.00 77.81 194 VAL A C 1
ATOM 1528 O O . VAL A 1 194 ? -45.505 -7.713 61.339 1.00 77.81 194 VAL A O 1
ATOM 1531 N N . PHE A 1 195 ? -47.518 -7.969 60.385 1.00 71.25 195 PHE A N 1
ATOM 1532 C CA . PHE A 1 195 ? -48.258 -8.025 61.626 1.00 71.25 195 PHE A CA 1
ATOM 1533 C C . PHE A 1 195 ? -47.916 -9.318 62.371 1.00 71.25 195 PHE A C 1
ATOM 1535 O O . PHE A 1 195 ? -48.277 -10.410 61.925 1.00 71.25 195 PHE A O 1
ATOM 1542 N N . ASP A 1 196 ? -47.223 -9.196 63.502 1.00 77.38 196 ASP A N 1
ATOM 1543 C CA . ASP A 1 196 ? -46.922 -10.340 64.355 1.00 77.38 196 ASP A CA 1
ATOM 1544 C C . ASP A 1 196 ? -48.183 -10.762 65.120 1.00 77.38 196 ASP A C 1
ATOM 1546 O O . ASP A 1 196 ? -48.544 -10.221 66.170 1.00 77.38 196 ASP A O 1
ATOM 1550 N N . VAL A 1 197 ? -48.870 -11.751 64.550 1.00 72.44 197 VAL A N 1
ATOM 1551 C CA . VAL A 1 197 ? -50.073 -12.355 65.121 1.00 72.44 197 VAL A CA 1
ATOM 1552 C C . VAL A 1 197 ? -49.786 -12.947 66.503 1.00 72.44 197 VAL A C 1
ATOM 1554 O O . VAL A 1 197 ? -50.650 -12.859 67.370 1.00 72.44 197 VAL A O 1
ATOM 1557 N N . ASN A 1 198 ? -48.591 -13.499 66.744 1.00 76.38 198 ASN A N 1
ATOM 1558 C CA . ASN A 1 198 ? -48.247 -14.080 68.042 1.00 76.38 198 ASN A CA 1
ATOM 1559 C C . ASN A 1 198 ? -48.048 -12.982 69.088 1.00 76.38 198 ASN A C 1
ATOM 1561 O O . ASN A 1 198 ? -48.630 -13.073 70.164 1.00 76.38 198 ASN A O 1
ATOM 1565 N N . ALA A 1 199 ? -47.336 -11.901 68.751 1.00 75.56 199 ALA A N 1
ATOM 1566 C CA . ALA A 1 199 ? -47.196 -10.750 69.646 1.00 75.56 199 ALA A CA 1
ATOM 1567 C C . ALA A 1 199 ? -48.547 -10.087 69.967 1.00 75.56 199 ALA A C 1
ATOM 1569 O O . ALA A 1 199 ? -48.778 -9.674 71.106 1.00 75.56 199 ALA A O 1
ATOM 1570 N N . LEU A 1 200 ? -49.472 -10.010 69.000 1.00 74.38 200 LEU A N 1
ATOM 1571 C CA . LEU A 1 200 ? -50.835 -9.559 69.280 1.00 74.38 200 LEU A CA 1
ATOM 1572 C C . LEU A 1 200 ? -51.563 -10.533 70.214 1.00 74.38 200 LEU A C 1
ATOM 1574 O O . LEU A 1 200 ? -52.178 -10.094 71.183 1.00 74.38 200 LEU A O 1
ATOM 1578 N N . VAL A 1 201 ? -51.542 -11.833 69.917 1.00 69.56 201 VAL A N 1
ATOM 1579 C CA . VAL A 1 201 ? -52.219 -12.850 70.733 1.00 69.56 201 VAL A CA 1
ATOM 1580 C C . VAL A 1 201 ? -51.682 -12.829 72.166 1.00 69.56 201 VAL A C 1
ATOM 1582 O O . VAL A 1 201 ? -52.481 -12.829 73.100 1.00 69.56 201 VAL A O 1
ATOM 1585 N N . ASP A 1 202 ? -50.371 -12.696 72.354 1.00 73.75 202 ASP A N 1
ATOM 1586 C CA . ASP A 1 202 ? -49.736 -12.550 73.666 1.00 73.75 202 ASP A CA 1
ATOM 1587 C C . ASP A 1 202 ? -50.144 -11.250 74.368 1.00 73.75 202 ASP A C 1
ATOM 1589 O O . ASP A 1 202 ? -50.440 -11.267 75.562 1.00 73.75 202 ASP A O 1
ATOM 1593 N N . PHE A 1 203 ? -50.235 -10.123 73.654 1.00 73.31 203 PHE A N 1
ATOM 1594 C CA . PHE A 1 203 ? -50.752 -8.866 74.209 1.00 73.31 203 PHE A CA 1
ATOM 1595 C C . PHE A 1 203 ? -52.211 -8.997 74.676 1.00 73.31 203 PHE A C 1
ATOM 1597 O O . PHE A 1 203 ? -52.572 -8.530 75.762 1.00 73.31 203 PHE A O 1
ATOM 1604 N N . LEU A 1 204 ? -53.048 -9.657 73.872 1.00 67.19 204 LEU A N 1
ATOM 1605 C CA . LEU A 1 204 ? -54.457 -9.909 74.173 1.00 67.19 204 LEU A CA 1
ATOM 1606 C C . LEU A 1 204 ? -54.640 -10.900 75.332 1.00 67.19 204 LEU A C 1
ATOM 1608 O O . LEU A 1 204 ? -55.583 -10.759 76.107 1.00 67.19 204 LEU A O 1
ATOM 1612 N N . MET A 1 205 ? -53.740 -11.875 75.476 1.00 66.06 205 MET A N 1
ATOM 1613 C CA . MET A 1 205 ? -53.742 -12.870 76.558 1.00 66.06 205 MET A CA 1
ATOM 1614 C C . MET A 1 205 ? -53.092 -12.345 77.852 1.00 66.06 205 MET A C 1
ATOM 1616 O O . MET A 1 205 ? -53.494 -12.733 78.950 1.00 66.06 205 MET A O 1
ATOM 1620 N N . GLY A 1 206 ? -52.096 -11.460 77.743 1.00 62.94 206 GLY A N 1
ATOM 1621 C CA . GLY A 1 206 ? -51.350 -10.869 78.859 1.00 62.94 206 GLY A CA 1
ATOM 1622 C C . GLY A 1 206 ? -52.126 -9.778 79.600 1.00 62.94 206 GLY A C 1
ATOM 1623 O O . GLY A 1 206 ? -52.032 -9.668 80.826 1.00 62.94 206 GLY A O 1
ATOM 1624 N N . ASN A 1 207 ? -52.969 -9.025 78.889 1.00 53.94 207 ASN A N 1
ATOM 1625 C CA . ASN A 1 207 ? -53.956 -8.146 79.504 1.00 53.94 207 ASN A CA 1
ATOM 1626 C C . ASN A 1 207 ? -55.189 -8.965 79.902 1.00 53.94 207 ASN A C 1
ATOM 1628 O O . ASN A 1 207 ? -56.120 -9.145 79.122 1.00 53.94 207 ASN A O 1
ATOM 1632 N N . LYS A 1 208 ? -55.211 -9.461 81.147 1.00 64.12 208 LYS A N 1
ATOM 1633 C CA . LYS A 1 208 ? -56.422 -10.047 81.754 1.00 64.12 208 LYS A CA 1
ATOM 1634 C C . LYS A 1 208 ? -57.641 -9.159 81.461 1.00 64.12 208 LYS A C 1
ATOM 1636 O O . LYS A 1 208 ? -57.541 -7.939 81.599 1.00 64.12 208 LYS A O 1
ATOM 1641 N N . PRO A 1 209 ? -58.834 -9.747 81.262 1.00 57.44 209 PRO A N 1
ATOM 1642 C CA . PRO A 1 209 ? -59.758 -9.661 82.390 1.00 57.44 209 PRO A CA 1
ATOM 1643 C C . PRO A 1 209 ? -60.739 -10.835 82.515 1.00 57.44 209 PRO A C 1
ATOM 1645 O O . PRO A 1 209 ? -61.081 -11.537 81.569 1.00 57.44 209 PRO A O 1
ATOM 1648 N N . LYS A 1 210 ? -61.293 -10.966 83.722 1.00 51.25 210 LYS A N 1
ATOM 1649 C CA . LYS A 1 210 ? -62.621 -11.540 83.960 1.00 51.25 210 LYS A CA 1
ATOM 1650 C C . LYS A 1 210 ? -63.688 -10.761 83.164 1.00 51.25 210 LYS A C 1
ATOM 1652 O O . LYS A 1 210 ? -64.407 -9.978 83.768 1.00 51.25 210 LYS A O 1
ATOM 1657 N N . ILE A 1 211 ? -63.800 -10.917 81.846 1.00 50.62 211 ILE A N 1
ATOM 1658 C CA . ILE A 1 211 ? -64.957 -10.447 81.062 1.00 50.62 211 ILE A CA 1
ATOM 1659 C C . ILE A 1 211 ? -65.212 -11.456 79.933 1.00 50.62 211 ILE A C 1
ATOM 1661 O O . ILE A 1 211 ? -64.284 -11.989 79.334 1.00 50.62 211 ILE A O 1
ATOM 1665 N N . ASN A 1 212 ? -66.486 -11.742 79.675 1.00 51.00 212 ASN A N 1
ATOM 1666 C CA . ASN A 1 212 ? -67.033 -12.736 78.748 1.00 51.00 212 ASN A CA 1
ATOM 1667 C C . ASN A 1 212 ? -66.752 -12.411 77.256 1.00 51.00 212 ASN A C 1
ATOM 1669 O O . ASN A 1 212 ? -67.669 -12.123 76.495 1.00 51.00 212 ASN A O 1
ATOM 1673 N N . VAL A 1 213 ? -65.477 -12.397 76.844 1.00 50.84 213 VAL A N 1
ATOM 1674 C CA . VAL A 1 213 ? -65.016 -11.969 75.499 1.00 50.84 213 VAL A CA 1
ATOM 1675 C C . VAL A 1 213 ? -64.483 -13.143 74.648 1.00 50.84 213 VAL A C 1
ATOM 1677 O O . VAL A 1 213 ? -64.086 -12.970 73.501 1.00 50.84 213 VAL A O 1
ATOM 1680 N N . MET A 1 214 ? -64.507 -14.375 75.166 1.00 51.25 214 MET A N 1
ATOM 1681 C CA . MET A 1 214 ? -63.824 -15.538 74.570 1.00 51.25 214 MET A CA 1
ATOM 1682 C C . MET A 1 214 ? -64.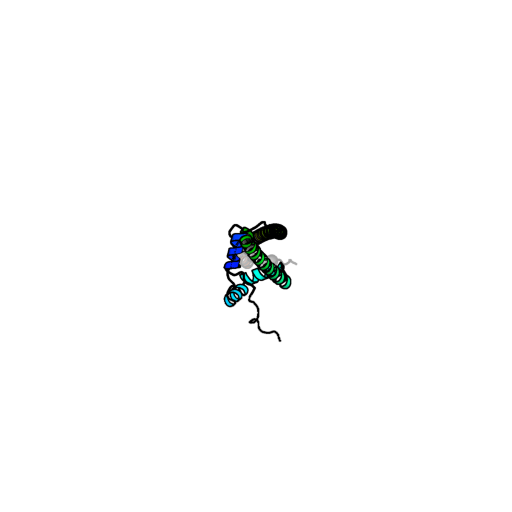271 -15.880 73.129 1.00 51.25 214 MET A C 1
ATOM 1684 O O . MET A 1 214 ? -63.449 -16.299 72.320 1.00 51.25 214 MET A O 1
ATOM 1688 N N . PHE A 1 215 ? -65.542 -15.644 72.772 1.00 53.09 215 PHE A N 1
ATOM 1689 C CA . PHE A 1 215 ? -66.075 -15.938 71.430 1.00 53.09 215 PHE A CA 1
ATOM 1690 C C . PHE A 1 215 ? -65.706 -14.881 70.373 1.00 53.09 215 PHE A C 1
ATOM 1692 O O . PHE A 1 215 ? -65.487 -15.211 69.209 1.00 53.09 215 PHE A O 1
ATOM 1699 N N . ASN A 1 216 ? -65.588 -13.611 70.773 1.00 59.16 216 ASN A N 1
ATOM 1700 C CA . ASN A 1 216 ? -65.267 -12.514 69.854 1.00 59.16 216 ASN A CA 1
ATOM 1701 C C . ASN A 1 216 ? -63.767 -12.504 69.498 1.00 59.16 216 ASN A C 1
ATOM 1703 O O . ASN A 1 216 ? -63.383 -12.138 68.390 1.00 59.16 216 ASN A O 1
ATOM 1707 N N . TRP A 1 217 ? -62.921 -12.993 70.411 1.00 62.62 217 TRP A N 1
ATOM 1708 C CA . TRP A 1 217 ? -61.480 -13.119 70.189 1.00 62.62 217 TRP A CA 1
ATOM 1709 C C . TRP A 1 217 ? -61.105 -14.203 69.175 1.00 62.62 217 TRP A C 1
ATOM 1711 O O . TRP A 1 217 ? -60.225 -13.962 68.356 1.00 62.62 217 TRP A O 1
ATOM 1721 N N . MET A 1 218 ? -61.786 -15.359 69.162 1.00 66.38 218 MET A N 1
ATOM 1722 C CA . MET A 1 218 ? -61.557 -16.381 68.123 1.00 66.38 218 MET A CA 1
ATOM 1723 C C . MET A 1 218 ? -61.914 -15.857 66.727 1.00 66.38 218 MET A C 1
ATOM 1725 O O . MET A 1 218 ? -61.188 -16.114 65.768 1.00 66.38 218 MET A O 1
ATOM 1729 N N . CYS A 1 219 ? -62.996 -15.082 66.622 1.00 66.06 219 CYS A N 1
ATOM 1730 C CA . CYS A 1 219 ? -63.416 -14.481 65.359 1.00 66.06 219 CYS A CA 1
ATOM 1731 C C . CYS A 1 219 ? -62.426 -13.400 64.890 1.00 66.06 219 CYS A C 1
ATOM 1733 O O . CYS A 1 219 ? -62.046 -13.372 63.721 1.00 66.06 219 CYS A O 1
ATOM 1735 N N . LEU A 1 220 ? -61.943 -12.555 65.809 1.00 67.62 220 LEU A N 1
ATOM 1736 C CA . LEU A 1 220 ? -60.920 -11.548 65.518 1.00 67.62 220 LEU A CA 1
ATOM 1737 C C . LEU A 1 220 ? -59.578 -12.186 65.114 1.00 67.62 220 LEU A C 1
ATOM 1739 O O . LEU A 1 220 ? -58.945 -11.730 64.164 1.00 67.62 220 LEU A O 1
ATOM 1743 N N . ALA A 1 221 ? -59.160 -13.260 65.788 1.00 67.75 221 ALA A N 1
ATOM 1744 C CA . ALA A 1 221 ? -57.938 -13.991 65.457 1.00 67.75 221 ALA A CA 1
ATOM 1745 C C . ALA A 1 221 ? -58.010 -14.620 64.055 1.00 67.75 221 ALA A C 1
ATOM 1747 O O . ALA A 1 221 ? -57.054 -14.517 63.287 1.00 67.75 221 ALA A O 1
ATOM 1748 N N . ALA A 1 222 ? -59.154 -15.207 63.685 1.00 70.12 222 ALA A N 1
ATOM 1749 C CA . ALA A 1 222 ? -59.376 -15.736 62.339 1.00 70.12 222 ALA A CA 1
ATOM 1750 C C . ALA A 1 222 ? -59.324 -14.629 61.268 1.00 70.12 222 ALA A C 1
ATOM 1752 O O . ALA A 1 222 ? -58.650 -14.789 60.250 1.00 70.12 222 ALA A O 1
ATOM 1753 N N . LEU A 1 223 ? -59.965 -13.480 61.519 1.00 71.00 223 LEU A N 1
ATOM 1754 C CA . LEU A 1 223 ? -59.951 -12.319 60.619 1.00 71.00 223 LEU A CA 1
ATOM 1755 C C . LEU A 1 223 ? -58.536 -11.767 60.397 1.00 71.00 223 LEU A C 1
ATOM 1757 O O . LEU A 1 223 ? -58.146 -11.491 59.262 1.00 71.00 223 LEU A O 1
ATOM 1761 N N . LEU A 1 224 ? -57.745 -11.643 61.463 1.00 73.06 224 LEU A N 1
ATOM 1762 C CA . LEU A 1 224 ? -56.371 -11.144 61.382 1.00 73.06 224 LEU A CA 1
ATOM 1763 C C . LEU A 1 224 ? -55.430 -12.135 60.692 1.00 73.06 224 LEU A C 1
ATOM 1765 O O . LEU A 1 224 ? -54.544 -11.717 59.949 1.00 73.06 224 LEU A O 1
ATOM 1769 N N . HIS A 1 225 ? -55.658 -13.439 60.858 1.00 68.94 225 HIS A N 1
ATOM 1770 C CA . HIS A 1 225 ? -54.916 -14.473 60.134 1.00 68.94 225 HIS A CA 1
ATOM 1771 C C . HIS A 1 225 ? -55.205 -14.449 58.629 1.00 68.94 225 HIS A C 1
ATOM 1773 O O . HIS A 1 225 ? -54.287 -14.595 57.820 1.00 68.94 225 HIS A O 1
ATOM 1779 N N . HIS A 1 226 ? -56.461 -14.212 58.236 1.00 72.00 226 HIS A N 1
ATOM 1780 C CA . HIS A 1 226 ? -56.832 -14.029 56.831 1.00 72.00 226 HIS A CA 1
ATOM 1781 C C . HIS A 1 226 ? -56.237 -12.750 56.233 1.00 72.00 226 HIS A C 1
ATOM 1783 O O . HIS A 1 226 ? -55.727 -12.792 55.110 1.00 72.00 226 HIS A O 1
ATOM 1789 N N . PHE A 1 227 ? -56.241 -11.647 56.991 1.00 69.50 227 PHE A N 1
ATOM 1790 C CA . PHE A 1 227 ? -55.642 -10.376 56.583 1.00 69.50 227 PHE A CA 1
ATOM 1791 C C . PHE A 1 227 ? -54.118 -10.485 56.406 1.00 69.50 227 PHE A C 1
ATOM 1793 O O . PHE A 1 227 ? -53.596 -10.072 55.375 1.00 69.50 227 PHE A O 1
ATOM 1800 N N . ALA A 1 228 ? -53.411 -11.123 57.347 1.00 65.75 228 ALA A N 1
ATOM 1801 C CA . ALA A 1 228 ? -51.963 -11.340 57.267 1.00 65.75 228 ALA A CA 1
ATOM 1802 C C . ALA A 1 228 ? -51.546 -12.255 56.096 1.00 65.75 228 ALA A C 1
ATOM 1804 O O . ALA A 1 228 ? -50.448 -12.113 55.563 1.00 65.75 228 ALA A O 1
ATOM 1805 N N . LYS A 1 229 ? -52.421 -13.177 55.667 1.00 65.25 229 LYS A N 1
ATOM 1806 C CA . LYS A 1 229 ? -52.190 -14.076 54.521 1.00 65.25 229 LYS A CA 1
ATOM 1807 C C . LYS A 1 229 ? -52.735 -13.559 53.184 1.00 65.25 229 LYS A C 1
ATOM 1809 O O . LYS A 1 229 ? -52.542 -14.225 52.170 1.00 65.25 229 LYS A O 1
ATOM 1814 N N . GLY A 1 230 ? -53.425 -12.415 53.165 1.00 58.50 230 GLY A N 1
ATOM 1815 C CA . GLY A 1 230 ? -54.029 -11.852 51.952 1.00 58.50 230 GLY A CA 1
ATOM 1816 C C . GLY A 1 230 ? -55.145 -12.711 51.338 1.00 58.50 230 GLY A C 1
ATOM 1817 O O . GLY A 1 230 ? -55.367 -12.660 50.132 1.00 58.50 230 GLY A O 1
ATOM 1818 N N . THR A 1 231 ? -55.834 -13.526 52.141 1.00 53.25 231 THR A N 1
ATOM 1819 C CA . THR A 1 231 ? -56.924 -14.415 51.681 1.00 53.25 231 THR A CA 1
ATOM 1820 C C . THR A 1 231 ? -58.303 -13.826 52.001 1.00 53.25 231 THR A C 1
ATOM 1822 O O . THR A 1 231 ? -58.454 -13.256 53.082 1.00 53.25 231 THR A O 1
ATOM 1825 N N . PRO A 1 232 ? -59.314 -13.956 51.115 1.00 44.69 232 PRO A N 1
ATOM 1826 C CA . PRO A 1 232 ? -60.635 -13.367 51.331 1.00 44.69 232 PRO A CA 1
ATOM 1827 C C . PRO A 1 232 ? -61.380 -14.043 52.490 1.00 44.69 232 PRO A C 1
ATOM 1829 O O . PRO A 1 232 ? -61.294 -15.257 52.673 1.00 44.69 232 PRO A O 1
ATOM 1832 N N . ILE A 1 233 ? -62.109 -13.233 53.257 1.00 54.50 233 ILE A N 1
ATOM 1833 C CA . ILE A 1 233 ? -62.946 -13.660 54.383 1.00 54.50 233 ILE A CA 1
ATOM 1834 C C . ILE A 1 233 ? -64.325 -14.040 53.814 1.00 54.50 233 ILE A C 1
ATOM 1836 O O . ILE A 1 233 ? -64.937 -13.214 53.136 1.00 54.50 233 ILE A O 1
ATOM 1840 N N . LEU A 1 234 ? -64.77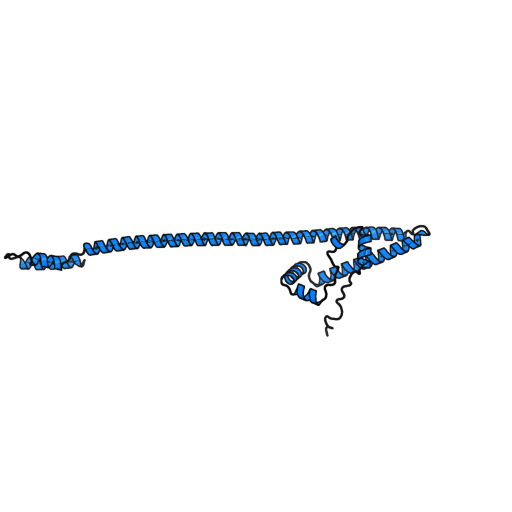5 -15.277 54.051 1.00 45.81 234 LEU A N 1
ATOM 1841 C CA . LEU A 1 234 ? -66.104 -15.799 53.688 1.00 45.81 234 LEU A CA 1
ATOM 1842 C C . LEU A 1 234 ? -67.072 -15.691 54.868 1.00 45.81 234 LEU A C 1
ATOM 1844 O O . LEU A 1 234 ? -66.641 -16.025 55.995 1.00 45.81 234 LEU A O 1
#

Organism: NCBI:txid4795

Mean predicted aligned error: 18.53 Å